Protein AF-A0A4Q4MT97-F1 (afdb_monomer_lite)

Secondary structure (DSSP, 8-state):
---SS---SS-B-SSTT-EEE-SS-EEEEEEEEEES-TT--STTS---EEEEEEEEEEEEEEEEE---EEEEE-SSEEEEEETTT--EEEEES--SSEEEEEE----S---BTTBTTEEEEEEEE---SPPPTT----TTS-EEEEEEEEE---TTS-HHHHHHHHHGGG-SS---TTHHHHS-TT-EEEEEETTSGGG---TT-HHHHHHHHHHHHHHHHHHHHHHSPPP----PPP--S-----S-HHHHHHHHHHHHHHHHHHHHHHHHHHTT----THHHHHHHHHHHHH-PPP---

Organism: NCBI:txid119927

Structure (mmCIF, N/CA/C/O backbone):
data_AF-A0A4Q4MT97-F1
#
_entry.id   AF-A0A4Q4MT97-F1
#
loop_
_atom_site.group_PDB
_atom_site.id
_atom_site.type_symbol
_atom_site.label_atom_id
_atom_site.label_alt_id
_atom_site.label_comp_id
_atom_site.label_asym_id
_atom_site.label_entity_id
_atom_site.label_seq_id
_atom_site.pdbx_PDB_ins_code
_atom_site.Cartn_x
_atom_site.Cartn_y
_atom_site.Cartn_z
_atom_site.occupancy
_atom_site.B_iso_or_equiv
_atom_site.auth_seq_id
_atom_site.auth_comp_id
_atom_site.auth_asym_id
_atom_site.auth_atom_id
_atom_site.pdbx_PDB_model_num
ATOM 1 N N . MET A 1 1 ? 5.183 -11.066 25.555 1.00 27.22 1 MET A N 1
ATOM 2 C CA . MET A 1 1 ? 5.215 -12.538 25.403 1.00 27.22 1 MET A CA 1
ATOM 3 C C . MET A 1 1 ? 3.927 -12.950 24.710 1.00 27.22 1 MET A C 1
ATOM 5 O O . MET A 1 1 ? 2.886 -12.426 25.078 1.00 27.22 1 MET A O 1
ATOM 9 N N . LEU A 1 2 ? 4.015 -13.747 23.644 1.00 29.03 2 LEU A N 1
ATOM 10 C CA . LEU A 1 2 ? 2.876 -14.129 22.796 1.00 29.03 2 LEU A CA 1
ATOM 11 C C . LEU A 1 2 ? 2.098 -15.298 23.436 1.00 29.03 2 LEU A C 1
ATOM 13 O O . LEU A 1 2 ? 2.744 -16.159 24.034 1.00 29.03 2 LEU A O 1
ATOM 17 N N . PRO A 1 3 ? 0.760 -15.357 23.317 1.00 30.25 3 PRO A N 1
ATOM 18 C CA . PRO A 1 3 ? -0.010 -16.524 23.727 1.00 30.25 3 PRO A CA 1
ATOM 19 C C . PRO A 1 3 ? 0.186 -17.678 22.735 1.00 30.25 3 PRO A C 1
ATOM 21 O O . PRO A 1 3 ? 0.309 -17.471 21.530 1.00 30.25 3 PRO A O 1
ATOM 24 N N . GLN A 1 4 ? 0.247 -18.890 23.281 1.00 29.81 4 GLN A N 1
ATOM 25 C CA . GLN A 1 4 ? 0.658 -20.119 22.596 1.00 29.81 4 GLN A CA 1
ATOM 26 C C . GLN A 1 4 ? -0.520 -20.885 21.959 1.00 29.81 4 GLN A C 1
ATOM 28 O O . GLN A 1 4 ? -0.309 -21.935 21.360 1.00 29.81 4 GLN A O 1
ATOM 33 N N . GLU A 1 5 ? -1.744 -20.354 22.050 1.00 32.44 5 GLU A N 1
ATOM 34 C CA . GLU A 1 5 ? -2.963 -20.946 21.485 1.00 32.44 5 GLU A CA 1
ATOM 35 C C . GLU A 1 5 ? -3.818 -19.894 20.765 1.00 32.44 5 GLU A C 1
ATOM 37 O O . GLU A 1 5 ? -3.869 -18.725 21.160 1.00 32.44 5 GLU A O 1
ATOM 42 N N . ALA A 1 6 ? -4.495 -20.323 19.696 1.00 32.12 6 ALA A N 1
ATOM 43 C CA . ALA A 1 6 ? -5.420 -19.498 18.930 1.00 32.12 6 ALA A CA 1
ATOM 44 C C . ALA A 1 6 ? -6.697 -19.227 19.744 1.00 32.12 6 ALA A C 1
ATOM 46 O O . ALA A 1 6 ? -7.425 -20.150 20.106 1.00 32.12 6 ALA A O 1
ATOM 47 N N . LEU A 1 7 ? -6.977 -17.954 20.027 1.00 40.94 7 LEU A N 1
ATOM 48 C CA . LEU A 1 7 ? -8.189 -17.536 20.731 1.00 40.94 7 LEU A CA 1
ATOM 49 C C . LEU A 1 7 ? -9.387 -17.584 19.767 1.00 40.94 7 LEU A C 1
ATOM 51 O O . LEU A 1 7 ? -9.440 -16.816 18.809 1.00 40.94 7 LEU A O 1
ATOM 55 N N . SER A 1 8 ? -10.348 -18.482 20.016 1.00 35.69 8 SER A N 1
ATOM 56 C CA . SER A 1 8 ? -11.650 -18.469 19.334 1.00 35.69 8 SER A CA 1
ATOM 57 C C . SER A 1 8 ? -12.578 -17.442 19.989 1.00 35.69 8 SER A C 1
ATOM 59 O O . SER A 1 8 ? -12.772 -17.487 21.205 1.00 35.69 8 SER A O 1
ATOM 61 N N . GLY A 1 9 ? -13.194 -16.573 19.186 1.00 47.44 9 GLY A N 1
ATOM 62 C CA . GLY A 1 9 ? -13.991 -15.438 19.661 1.00 47.44 9 GLY A CA 1
ATOM 63 C C . GLY A 1 9 ? -13.145 -14.166 19.712 1.00 47.44 9 GLY A C 1
ATOM 64 O O . GLY A 1 9 ? -12.024 -14.187 20.212 1.00 47.44 9 GLY A O 1
ATOM 65 N N . THR A 1 10 ? -13.669 -13.084 19.129 1.00 47.28 10 THR A N 1
ATOM 66 C CA . THR A 1 10 ? -13.004 -11.781 18.916 1.00 47.28 10 THR A CA 1
ATOM 67 C C . THR A 1 10 ? -12.032 -11.407 20.050 1.00 47.28 10 THR A C 1
ATOM 69 O O . THR A 1 10 ? -12.466 -11.325 21.204 1.00 47.28 10 THR A O 1
ATOM 72 N N . PRO A 1 11 ? -10.736 -11.197 19.751 1.00 44.97 11 PRO A N 1
ATOM 73 C CA . PRO A 1 11 ? -9.688 -11.148 20.765 1.00 44.97 11 PRO A CA 1
ATOM 74 C C . PRO A 1 11 ? -9.786 -9.911 21.668 1.00 44.97 11 PRO A C 1
ATOM 76 O O . PRO A 1 11 ? -10.226 -8.842 21.260 1.00 44.97 11 PRO A O 1
ATOM 79 N N . TRP A 1 12 ? -9.298 -10.016 22.904 1.00 42.78 12 TRP A N 1
ATOM 80 C CA . TRP A 1 12 ? -8.890 -8.826 23.650 1.00 42.78 12 TRP A CA 1
ATOM 81 C C . TRP A 1 12 ? -7.657 -8.223 22.973 1.00 42.78 12 TRP A C 1
ATOM 83 O O . TRP A 1 12 ? -6.701 -8.942 22.669 1.00 42.78 12 TRP A O 1
ATOM 93 N N . ALA A 1 13 ? -7.663 -6.910 22.742 1.00 47.75 13 ALA A N 1
ATOM 94 C CA . ALA A 1 13 ? -6.575 -6.207 22.073 1.00 47.75 13 ALA A CA 1
ATOM 95 C C . ALA A 1 13 ? -5.319 -6.135 22.957 1.00 47.75 13 ALA A C 1
ATOM 97 O O . ALA A 1 13 ? -5.061 -5.137 23.625 1.00 47.75 13 ALA A O 1
ATOM 98 N N . GLN A 1 14 ? -4.524 -7.207 22.975 1.00 46.00 14 GLN A N 1
ATOM 99 C CA . GLN A 1 14 ? -3.246 -7.249 23.695 1.00 46.00 14 GLN A CA 1
ATOM 100 C C . GLN A 1 14 ? -2.130 -6.478 22.972 1.00 46.00 14 GLN A C 1
ATOM 102 O O . GLN A 1 14 ? -1.103 -6.196 23.582 1.00 46.00 14 GLN A O 1
ATOM 107 N N . ASN A 1 15 ? -2.310 -6.133 21.690 1.00 48.69 15 ASN A N 1
ATOM 108 C CA . ASN A 1 15 ? -1.365 -5.323 20.921 1.00 48.69 15 ASN A CA 1
ATOM 109 C C . ASN A 1 15 ? -2.106 -4.258 20.089 1.00 48.69 15 ASN A C 1
ATOM 111 O O . ASN A 1 15 ? -2.859 -4.633 19.191 1.00 48.69 15 ASN A O 1
ATOM 115 N N . PRO A 1 16 ? -1.876 -2.957 20.351 1.00 46.28 16 PRO A N 1
ATOM 116 C CA . PRO A 1 16 ? -2.586 -1.848 19.713 1.00 46.28 16 PRO A CA 1
ATOM 117 C C . PRO A 1 16 ? -2.568 -1.816 18.175 1.00 46.28 16 PRO A C 1
ATOM 119 O O . PRO A 1 16 ? -3.574 -1.466 17.573 1.00 46.28 16 PRO A O 1
ATOM 122 N N . ALA A 1 17 ? -1.481 -2.245 17.533 1.00 51.66 17 ALA A N 1
ATOM 123 C CA . ALA A 1 17 ? -1.179 -1.855 16.154 1.00 51.66 17 ALA A CA 1
ATOM 124 C C . ALA A 1 17 ? -0.856 -3.042 15.229 1.00 51.66 17 ALA A C 1
ATOM 126 O O . ALA A 1 17 ? 0.189 -3.064 14.580 1.00 51.66 17 ALA A O 1
ATOM 127 N N . ARG A 1 18 ? -1.699 -4.079 15.202 1.00 62.91 18 ARG A N 1
ATOM 128 C CA . ARG A 1 18 ? -1.492 -5.214 14.288 1.00 62.91 18 ARG A CA 1
ATOM 129 C C . ARG A 1 18 ? -2.529 -5.179 13.175 1.00 62.91 18 ARG A C 1
ATOM 131 O O . ARG A 1 18 ? -3.710 -5.369 13.431 1.00 62.91 18 ARG A O 1
ATOM 138 N N . PHE A 1 19 ? -2.063 -4.901 11.962 1.00 70.62 19 PHE A N 1
ATOM 139 C CA . PHE A 1 19 ? -2.755 -5.296 10.743 1.00 70.62 19 PHE A CA 1
ATOM 140 C C . PHE A 1 19 ? -2.388 -6.751 10.426 1.00 70.62 19 PHE A C 1
ATOM 142 O O . PHE A 1 19 ? -1.317 -7.235 10.812 1.00 70.62 19 PHE A O 1
ATOM 149 N N . TRP A 1 20 ? -3.291 -7.460 9.769 1.00 75.81 20 TRP A N 1
ATOM 150 C CA . TRP A 1 20 ? -3.247 -8.911 9.606 1.00 75.81 20 TRP A CA 1
ATOM 151 C C . TRP A 1 20 ? -3.241 -9.249 8.121 1.00 75.81 20 TRP A C 1
ATOM 153 O O . TRP A 1 20 ? -3.822 -8.524 7.314 1.00 75.81 20 TRP A O 1
ATOM 163 N N . ASN A 1 21 ? -2.568 -10.344 7.777 1.00 77.94 21 ASN A N 1
ATOM 164 C CA . ASN A 1 21 ? -2.619 -10.904 6.436 1.00 77.94 21 ASN A CA 1
ATOM 165 C C . ASN A 1 21 ? -3.790 -11.889 6.369 1.00 77.94 21 ASN A C 1
ATOM 167 O O . ASN A 1 21 ? -3.750 -12.922 7.043 1.00 77.94 21 ASN A O 1
ATOM 171 N N . ALA A 1 22 ? -4.812 -11.566 5.587 1.00 74.31 22 ALA A N 1
ATOM 172 C CA . ALA A 1 22 ? -5.836 -12.515 5.180 1.00 74.31 22 ALA A CA 1
ATOM 173 C C . ALA A 1 22 ? -5.380 -13.249 3.904 1.00 74.31 22 ALA A C 1
ATOM 175 O O . ALA A 1 22 ? -4.262 -13.075 3.427 1.00 74.31 22 ALA A O 1
ATOM 176 N N . THR A 1 23 ? -6.208 -14.138 3.356 1.00 73.00 23 THR A N 1
ATOM 177 C CA . THR A 1 23 ? -5.803 -14.967 2.205 1.00 73.00 23 THR A CA 1
ATOM 178 C C . THR A 1 23 ? -5.580 -14.152 0.926 1.00 73.00 23 THR A C 1
ATOM 180 O O . THR A 1 23 ? -4.710 -14.491 0.130 1.00 73.00 23 THR A O 1
ATOM 183 N N . ASP A 1 24 ? -6.350 -13.085 0.731 1.00 76.31 24 ASP A N 1
ATOM 184 C CA . ASP A 1 24 ? -6.390 -12.269 -0.487 1.00 76.31 24 ASP A CA 1
ATOM 185 C C . ASP A 1 24 ? -6.266 -10.757 -0.221 1.00 76.31 24 ASP A C 1
ATOM 187 O O . ASP A 1 24 ? -6.258 -9.957 -1.157 1.00 76.31 24 ASP A O 1
ATOM 191 N N . HIS A 1 25 ? -6.160 -10.349 1.043 1.00 82.94 25 HIS A N 1
ATOM 192 C CA . HIS A 1 25 ? -6.103 -8.947 1.439 1.00 82.94 25 HIS A CA 1
ATOM 193 C C . HIS A 1 25 ? -5.359 -8.760 2.762 1.00 82.94 25 HIS A C 1
ATOM 195 O O . HIS A 1 25 ? -5.084 -9.709 3.492 1.00 82.94 25 HIS A O 1
ATOM 201 N N . TRP A 1 26 ? -5.064 -7.508 3.090 1.00 85.62 26 TRP A N 1
ATOM 202 C CA . TRP A 1 26 ? -4.602 -7.114 4.411 1.00 85.62 26 TRP A CA 1
ATOM 203 C C . TRP A 1 26 ? -5.692 -6.335 5.129 1.00 85.62 26 TRP A C 1
ATOM 205 O O . TRP A 1 26 ? -6.367 -5.521 4.509 1.00 85.62 26 TRP A O 1
ATOM 215 N N . GLU A 1 27 ? -5.859 -6.536 6.430 1.00 88.00 27 GLU A N 1
ATOM 216 C CA . GLU A 1 27 ? -6.905 -5.847 7.189 1.00 88.00 27 GLU A CA 1
ATOM 217 C C . GLU A 1 27 ? -6.356 -5.176 8.454 1.00 88.00 27 GLU A C 1
ATOM 219 O O . GLU A 1 27 ? -5.341 -5.591 9.016 1.00 88.00 27 GLU A O 1
ATOM 224 N N . TYR A 1 28 ? -7.013 -4.112 8.904 1.00 85.69 28 TYR A N 1
ATOM 225 C CA . TYR A 1 28 ? -6.758 -3.428 10.168 1.00 85.69 28 TYR A CA 1
ATOM 226 C C . TYR A 1 28 ? -8.081 -3.234 10.896 1.00 85.69 28 TYR A C 1
ATOM 228 O O . TYR A 1 28 ? -9.035 -2.694 10.335 1.00 85.69 28 TYR A O 1
ATOM 236 N N . VAL A 1 29 ? -8.122 -3.660 12.155 1.00 82.94 29 VAL A N 1
ATOM 237 C CA . VAL A 1 29 ? -9.326 -3.604 12.985 1.00 82.94 29 VAL A CA 1
ATOM 238 C C . VAL A 1 29 ? -9.172 -2.463 13.979 1.00 82.94 29 VAL A C 1
ATOM 240 O O . VAL A 1 29 ? -8.207 -2.429 14.751 1.00 82.94 29 VAL A O 1
ATOM 243 N N . PHE A 1 30 ? -10.120 -1.528 13.959 1.00 80.38 30 PHE A N 1
ATOM 244 C CA . PHE A 1 30 ? -10.102 -0.374 14.851 1.00 80.38 30 PHE A CA 1
ATOM 245 C C . PHE A 1 30 ? -10.391 -0.796 16.295 1.00 80.38 30 PHE A C 1
ATOM 247 O O . PHE A 1 30 ? -10.898 -1.886 16.572 1.00 80.38 30 PHE A O 1
ATOM 254 N N . ARG A 1 31 ? -10.030 0.071 17.248 1.00 78.12 31 ARG A N 1
ATOM 255 C CA . ARG A 1 31 ? -10.283 -0.164 18.672 1.00 78.12 31 ARG A CA 1
ATOM 256 C C . ARG A 1 31 ? -11.100 0.962 19.271 1.00 78.12 31 ARG A C 1
ATOM 258 O O . ARG A 1 31 ? -10.701 2.121 19.185 1.00 78.12 31 ARG A O 1
ATOM 265 N N . ASP A 1 32 ? -12.132 0.582 20.006 1.00 76.00 32 ASP A N 1
ATOM 266 C CA . ASP A 1 32 ? -12.842 1.485 20.895 1.00 76.00 32 ASP A CA 1
ATOM 267 C C . ASP A 1 32 ? -12.259 1.360 22.293 1.00 76.00 32 ASP A C 1
ATOM 269 O O . ASP A 1 32 ? -12.034 0.256 22.796 1.00 76.00 32 ASP A O 1
ATOM 273 N N . SER A 1 33 ? -12.008 2.502 22.932 1.00 74.06 33 SER A N 1
ATOM 274 C CA . SER A 1 33 ? -11.511 2.548 24.303 1.00 74.06 33 SER A CA 1
ATOM 275 C C . SER A 1 33 ? -12.405 3.404 25.185 1.00 74.06 33 SER A C 1
ATOM 277 O O . SER A 1 33 ? -12.647 4.564 24.862 1.00 74.06 33 SER A O 1
ATOM 279 N N . ALA A 1 34 ? -12.832 2.862 26.325 1.00 70.75 34 ALA A N 1
ATOM 280 C CA . ALA A 1 34 ? -13.570 3.597 27.346 1.00 70.75 34 ALA A CA 1
ATOM 281 C C . ALA A 1 34 ? -12.717 3.778 28.603 1.00 70.75 34 ALA A C 1
ATOM 283 O O . ALA A 1 34 ? -12.131 2.819 29.113 1.00 70.75 34 ALA A O 1
ATOM 284 N N . VAL A 1 35 ? -12.664 5.012 29.107 1.00 68.88 35 VAL A N 1
ATOM 285 C CA . VAL A 1 35 ? -12.013 5.350 30.378 1.00 68.88 35 VAL A CA 1
ATOM 286 C C . VAL A 1 35 ? -12.917 4.890 31.524 1.00 68.88 35 VAL A C 1
ATOM 288 O O . VAL A 1 35 ? -14.077 5.287 31.592 1.00 68.88 35 VAL A O 1
ATOM 291 N N . LEU A 1 36 ? -12.400 4.039 32.413 1.00 63.41 36 LEU A N 1
ATOM 292 C CA . LEU A 1 36 ? -13.160 3.478 33.537 1.00 63.41 36 LEU A CA 1
ATOM 293 C C . LEU A 1 36 ? -13.261 4.423 34.740 1.00 63.41 36 LEU A C 1
ATOM 295 O O . LEU A 1 36 ? -14.167 4.260 35.553 1.00 63.41 36 LEU A O 1
ATOM 299 N N . ASP A 1 37 ? -12.341 5.378 34.871 1.00 58.84 37 ASP A N 1
ATOM 300 C CA . ASP A 1 37 ? -12.335 6.345 35.968 1.00 58.84 37 ASP A CA 1
ATOM 301 C C . ASP A 1 37 ? -12.005 7.751 35.438 1.00 58.84 37 ASP A C 1
ATOM 303 O O . ASP A 1 37 ? -10.844 8.046 35.151 1.00 58.84 37 ASP A O 1
ATOM 307 N N . PRO A 1 38 ? -13.009 8.625 35.257 1.00 54.97 38 PRO A N 1
ATOM 308 C CA . PRO A 1 38 ? -12.787 9.993 34.804 1.00 54.97 38 PRO A CA 1
ATOM 309 C C . PRO A 1 38 ? -12.206 10.898 35.904 1.00 54.97 38 PRO A C 1
ATOM 311 O O . PRO A 1 38 ? -11.807 12.020 35.605 1.00 54.97 38 PRO A O 1
ATOM 314 N N . THR A 1 39 ? -12.165 10.446 37.166 1.00 53.59 39 THR A N 1
ATOM 315 C CA . THR A 1 39 ? -11.700 11.252 38.309 1.00 53.59 39 THR A CA 1
ATOM 316 C C . THR A 1 39 ? -10.209 11.105 38.595 1.00 53.59 39 THR A C 1
ATOM 318 O O . THR A 1 39 ? -9.646 11.936 39.301 1.00 53.59 39 THR A O 1
ATOM 321 N N . SER A 1 40 ? -9.531 10.127 37.985 1.00 48.38 40 SER A N 1
ATOM 322 C CA . SER A 1 40 ? -8.086 9.921 38.134 1.00 48.38 40 SER A CA 1
ATOM 323 C C . SER A 1 40 ? -7.239 10.804 37.209 1.00 48.38 40 SER A C 1
ATOM 325 O O . SER A 1 40 ? -6.115 10.435 36.879 1.00 48.38 40 SER A O 1
ATOM 327 N N . ALA A 1 41 ? -7.758 11.957 36.776 1.00 45.97 41 ALA A N 1
ATOM 328 C CA . ALA A 1 41 ? -7.021 12.967 36.013 1.00 45.97 41 ALA A CA 1
ATOM 329 C C . ALA A 1 41 ? -5.978 13.714 36.876 1.00 45.97 41 ALA A C 1
ATOM 331 O O . ALA A 1 41 ? -5.732 14.901 36.679 1.00 45.97 41 ALA A O 1
ATOM 332 N N . GLU A 1 42 ? -5.366 13.029 37.845 1.00 49.88 42 GLU A N 1
ATOM 333 C CA . GLU A 1 42 ? -4.066 13.430 38.365 1.00 49.88 42 GLU A CA 1
ATOM 334 C C . GLU A 1 42 ? -3.021 13.087 37.303 1.00 49.88 42 GLU A C 1
ATOM 336 O O . GLU A 1 42 ? -3.000 11.981 36.762 1.00 49.88 42 GLU A O 1
ATOM 341 N N . GLU A 1 43 ? -2.148 14.051 37.027 1.00 48.84 43 GLU A N 1
ATOM 342 C CA . GLU A 1 43 ? -1.193 14.135 35.911 1.00 48.84 43 GLU A CA 1
ATOM 343 C C . GLU A 1 43 ? -0.236 12.927 35.755 1.00 48.84 43 GLU A C 1
ATOM 345 O O . GLU A 1 43 ? 0.520 12.860 34.794 1.00 48.84 43 GLU A O 1
ATOM 350 N N . ASN A 1 44 ? -0.281 11.940 36.661 1.00 48.03 44 ASN A N 1
ATOM 351 C CA . ASN A 1 44 ? 0.653 10.815 36.732 1.00 48.03 44 ASN A CA 1
ATOM 352 C C . ASN A 1 44 ? 0.015 9.426 36.972 1.00 48.03 44 ASN A C 1
ATOM 354 O O . ASN A 1 44 ? 0.750 8.465 37.213 1.00 48.03 44 ASN A O 1
ATOM 358 N N . VAL A 1 45 ? -1.316 9.267 36.907 1.00 46.50 45 VAL A N 1
ATOM 359 C CA . VAL A 1 45 ? -1.961 7.943 37.048 1.00 46.50 45 VAL A CA 1
ATOM 360 C C . VAL A 1 45 ? -2.372 7.408 35.670 1.00 46.50 45 VAL A C 1
ATOM 362 O O . VAL A 1 45 ? -3.149 8.064 34.975 1.00 46.50 45 VAL A O 1
ATOM 365 N N . PRO A 1 46 ? -1.899 6.219 35.238 1.00 49.69 46 PRO A N 1
ATOM 366 C CA . PRO A 1 46 ? -2.311 5.653 33.959 1.00 49.69 46 PRO A CA 1
ATOM 367 C C . PRO A 1 46 ? -3.823 5.418 33.966 1.00 49.69 46 PRO A C 1
ATOM 369 O O . PRO A 1 46 ? -4.333 4.605 34.742 1.00 49.69 46 PRO A O 1
ATOM 372 N N . LEU A 1 47 ? -4.531 6.141 33.092 1.00 54.53 47 LEU A N 1
ATOM 373 C CA . LEU A 1 47 ? -5.966 5.992 32.870 1.00 54.53 47 LEU A CA 1
ATOM 374 C C . LEU A 1 47 ? -6.277 4.513 32.635 1.00 54.53 47 LEU A C 1
ATOM 376 O O . LEU A 1 47 ? -5.830 3.914 31.653 1.00 54.53 47 LEU A O 1
ATOM 380 N N . LYS A 1 48 ? -7.053 3.908 33.539 1.00 56.75 48 LYS A N 1
ATOM 381 C CA . LYS A 1 48 ? -7.566 2.555 33.329 1.00 56.75 48 LYS A CA 1
ATOM 382 C C . LYS A 1 48 ? -8.582 2.618 32.197 1.00 56.75 48 LYS A C 1
ATOM 384 O O . LYS A 1 48 ? -9.713 3.049 32.401 1.00 56.75 48 LYS A O 1
ATOM 389 N N . ALA A 1 49 ? -8.169 2.204 31.007 1.00 64.44 49 ALA A N 1
ATOM 390 C CA . ALA A 1 49 ? -9.035 2.115 29.844 1.00 64.44 49 ALA A CA 1
ATOM 391 C C . ALA A 1 49 ? -9.270 0.650 29.470 1.00 64.44 49 ALA A C 1
ATOM 393 O O . ALA A 1 49 ? -8.332 -0.147 29.419 1.00 64.44 49 ALA A O 1
ATOM 394 N N . VAL A 1 50 ? -10.521 0.300 29.179 1.00 67.06 50 VAL A N 1
ATOM 395 C CA . VAL A 1 50 ? -10.852 -0.965 28.511 1.00 67.06 50 VAL A CA 1
ATOM 396 C C . VAL A 1 50 ? -10.859 -0.686 27.022 1.00 67.06 50 VAL A C 1
ATOM 398 O O . VAL A 1 50 ? -11.532 0.245 26.593 1.00 67.06 50 VAL A O 1
ATOM 401 N N . SER A 1 51 ? -10.096 -1.464 26.255 1.00 70.38 51 SER A N 1
ATOM 402 C CA . SER A 1 51 ? -10.091 -1.396 24.792 1.00 70.38 51 SER A CA 1
ATOM 403 C C . SER A 1 51 ? -10.629 -2.693 24.204 1.00 70.38 51 SER A C 1
ATOM 405 O O . SER A 1 51 ? -10.216 -3.774 24.627 1.00 70.38 51 SER A O 1
ATOM 407 N N . ILE A 1 52 ? -11.528 -2.586 23.231 1.00 69.94 52 ILE A N 1
ATOM 408 C CA . ILE A 1 52 ? -12.141 -3.715 22.524 1.00 69.94 52 ILE A CA 1
ATOM 409 C C . ILE A 1 52 ? -12.016 -3.451 21.019 1.00 69.94 52 ILE A C 1
ATOM 411 O O . ILE A 1 52 ? -12.071 -2.298 20.588 1.00 69.94 52 ILE A O 1
ATOM 415 N N . TYR A 1 53 ? -11.786 -4.502 20.230 1.00 74.00 53 TYR A N 1
ATOM 416 C CA . TYR A 1 53 ? -11.827 -4.392 18.772 1.00 74.00 53 TYR A CA 1
ATOM 417 C C . TYR A 1 53 ? -13.252 -4.108 18.307 1.00 74.00 53 TYR A C 1
ATOM 419 O O . TYR A 1 53 ? -14.202 -4.694 18.822 1.00 74.00 53 TYR A O 1
ATOM 427 N N . THR A 1 54 ? -13.387 -3.205 17.349 1.00 74.50 54 THR A N 1
ATOM 428 C CA . THR A 1 54 ? -14.684 -2.804 16.811 1.00 74.50 54 THR A CA 1
ATOM 429 C C . THR A 1 54 ? -15.055 -3.645 15.596 1.00 74.50 54 THR A C 1
ATOM 431 O O . THR A 1 54 ? -14.231 -4.377 15.048 1.00 74.50 54 THR A O 1
ATOM 434 N N . ASP A 1 55 ? -16.297 -3.488 15.142 1.00 76.50 55 ASP A N 1
ATOM 435 C CA . ASP A 1 55 ? -16.737 -3.999 13.840 1.00 76.50 55 ASP A CA 1
ATOM 436 C C . ASP A 1 55 ? -16.244 -3.119 12.672 1.00 76.50 55 ASP A C 1
ATOM 438 O O . ASP A 1 55 ? -16.527 -3.407 11.509 1.00 76.50 55 ASP A O 1
ATOM 442 N N . ASP A 1 56 ? -15.534 -2.020 12.958 1.00 80.44 56 ASP A N 1
ATOM 443 C CA . ASP A 1 56 ? -14.954 -1.172 11.925 1.00 80.44 56 ASP A CA 1
ATOM 444 C C . ASP A 1 56 ? -13.598 -1.754 11.509 1.00 80.44 56 ASP A C 1
ATOM 446 O O . ASP A 1 56 ? -12.640 -1.805 12.285 1.00 80.44 56 ASP A O 1
ATOM 450 N N . ILE A 1 57 ? -13.532 -2.196 10.253 1.00 84.38 57 ILE A N 1
ATOM 451 C CA . ILE A 1 57 ? -12.367 -2.851 9.657 1.00 84.38 57 ILE A CA 1
ATOM 452 C C . ILE A 1 57 ? -11.996 -2.106 8.373 1.00 84.38 57 ILE A C 1
ATOM 454 O O . ILE A 1 57 ? -12.839 -1.882 7.501 1.00 84.38 57 ILE A O 1
ATOM 458 N N . ALA A 1 58 ? -10.729 -1.716 8.253 1.00 88.88 58 ALA A N 1
ATOM 459 C CA . ALA A 1 58 ? -10.144 -1.285 6.988 1.00 88.88 58 ALA A CA 1
ATOM 460 C C . ALA A 1 58 ? -9.509 -2.489 6.292 1.00 88.88 58 ALA A C 1
ATOM 462 O O . ALA A 1 58 ? -8.820 -3.278 6.930 1.00 88.88 58 ALA A O 1
ATOM 463 N N . ILE A 1 59 ? -9.712 -2.608 4.986 1.00 90.94 59 ILE A N 1
ATOM 464 C CA . ILE A 1 59 ? -9.198 -3.691 4.149 1.00 90.94 59 ILE A CA 1
ATOM 465 C C . ILE A 1 59 ? -8.399 -3.064 3.015 1.00 90.94 59 ILE A C 1
ATOM 467 O O . ILE A 1 59 ? -8.907 -2.178 2.336 1.00 90.94 59 ILE A O 1
ATOM 471 N N . ALA A 1 60 ? -7.177 -3.531 2.791 1.00 92.50 60 ALA A N 1
ATOM 472 C CA . ALA A 1 60 ? -6.347 -3.180 1.652 1.00 92.50 60 ALA A CA 1
ATOM 473 C C . ALA A 1 60 ? -6.153 -4.403 0.753 1.00 92.50 60 ALA A C 1
ATOM 475 O O . ALA A 1 60 ? -5.720 -5.464 1.203 1.00 92.50 60 ALA A O 1
ATOM 476 N N . SER A 1 61 ? -6.444 -4.238 -0.529 1.00 93.44 61 SER A N 1
ATOM 477 C CA . SER A 1 61 ? -6.227 -5.254 -1.558 1.00 93.44 61 SER A CA 1
ATOM 478 C C . SER A 1 61 ? -5.634 -4.609 -2.801 1.00 93.44 61 SER A C 1
ATOM 480 O O . SER A 1 61 ? -5.750 -3.398 -3.004 1.00 93.44 61 SER A O 1
ATOM 482 N N . GLY A 1 62 ? -4.987 -5.410 -3.637 1.00 93.31 62 GLY A N 1
ATOM 483 C CA . GLY A 1 62 ? -4.267 -4.911 -4.793 1.00 93.31 62 GLY A CA 1
ATOM 484 C C . GLY A 1 62 ? -4.366 -5.861 -5.968 1.00 93.31 62 GLY A C 1
ATOM 485 O O . GLY A 1 62 ? -4.476 -7.072 -5.805 1.00 93.31 62 GLY A O 1
ATOM 486 N N . SER A 1 63 ? -4.288 -5.300 -7.167 1.00 94.12 63 SER A N 1
ATOM 487 C CA . SER A 1 63 ? -4.155 -6.052 -8.406 1.00 94.12 63 SER A CA 1
ATOM 488 C C . SER A 1 63 ? -3.077 -5.405 -9.258 1.00 94.12 63 SER A C 1
ATOM 490 O O . SER A 1 63 ? -3.220 -4.253 -9.670 1.00 94.12 63 SER A O 1
ATOM 492 N N . CYS A 1 64 ? -2.023 -6.158 -9.555 1.00 95.31 64 CYS A N 1
ATOM 493 C CA . CYS A 1 64 ? -0.944 -5.729 -10.436 1.00 95.31 64 CYS A CA 1
ATOM 494 C C . CYS A 1 64 ? -1.006 -6.450 -11.780 1.00 95.31 64 CYS A C 1
ATOM 496 O O . CYS A 1 64 ? -1.472 -7.585 -11.889 1.00 95.31 64 CYS A O 1
ATOM 498 N N . ARG A 1 65 ? -0.490 -5.788 -12.811 1.00 94.25 65 ARG A N 1
ATOM 499 C CA . ARG A 1 65 ? -0.263 -6.360 -14.138 1.00 94.25 65 ARG A CA 1
ATOM 500 C C . ARG A 1 65 ? 1.094 -5.922 -14.671 1.00 94.25 65 ARG A C 1
ATOM 502 O O . ARG A 1 65 ? 1.571 -4.840 -14.346 1.00 94.25 65 ARG A O 1
ATOM 509 N N . THR A 1 66 ? 1.668 -6.741 -15.541 1.00 93.75 66 THR A N 1
ATOM 510 C CA . THR A 1 66 ? 2.914 -6.457 -16.264 1.00 93.75 66 THR A CA 1
ATOM 511 C C . THR A 1 66 ? 2.565 -6.288 -17.746 1.00 93.75 66 THR A C 1
ATOM 513 O O . THR A 1 66 ? 2.543 -7.276 -18.488 1.00 93.75 66 THR A O 1
ATOM 516 N N . PRO A 1 67 ? 2.159 -5.083 -18.191 1.00 92.50 67 PRO A N 1
ATOM 517 C CA . PRO A 1 67 ? 1.794 -4.873 -19.587 1.00 92.50 67 PRO A CA 1
ATOM 518 C C . PRO A 1 67 ? 3.022 -5.017 -20.490 1.00 92.50 67 PRO A C 1
ATOM 520 O O . PRO A 1 67 ? 4.156 -4.908 -20.039 1.00 92.50 67 PRO A O 1
ATOM 523 N N . THR A 1 68 ? 2.812 -5.222 -21.788 1.00 92.00 68 THR A N 1
ATOM 524 C CA . THR A 1 68 ? 3.909 -5.121 -22.758 1.00 92.00 68 THR A CA 1
ATOM 525 C C . THR A 1 68 ? 4.265 -3.654 -22.981 1.00 92.00 68 THR A C 1
ATOM 527 O O . THR A 1 68 ? 3.371 -2.841 -23.236 1.00 92.00 68 THR A O 1
ATOM 530 N N . PHE A 1 69 ? 5.551 -3.333 -22.945 1.00 92.44 69 PHE A N 1
ATOM 531 C CA . PHE A 1 69 ? 6.066 -1.981 -23.130 1.00 92.44 69 PHE A CA 1
ATOM 532 C C . PHE A 1 69 ? 7.351 -2.003 -23.956 1.00 92.44 69 PHE A C 1
ATOM 534 O O . PHE A 1 69 ? 7.989 -3.046 -24.118 1.00 92.44 69 PHE A O 1
ATOM 541 N N . TRP A 1 70 ? 7.745 -0.838 -24.450 1.00 92.12 70 TRP A N 1
ATOM 542 C CA . TRP A 1 70 ? 9.105 -0.579 -24.908 1.00 92.12 70 TRP A CA 1
ATOM 543 C C . TRP A 1 70 ? 9.672 0.612 -24.143 1.00 92.12 70 TRP A C 1
ATOM 545 O O . TRP A 1 70 ? 8.934 1.429 -23.589 1.00 92.12 70 TRP A O 1
ATOM 555 N N . VAL A 1 71 ? 10.995 0.679 -24.072 1.00 90.38 71 VAL A N 1
ATOM 556 C CA . VAL A 1 71 ? 11.697 1.664 -23.253 1.00 90.38 71 VAL A CA 1
ATOM 557 C C . VAL A 1 71 ? 12.553 2.532 -24.159 1.00 90.38 71 VAL A C 1
ATOM 559 O O . VAL A 1 71 ? 13.275 2.019 -25.013 1.00 90.38 71 VAL A O 1
ATOM 562 N N . SER A 1 72 ? 12.473 3.840 -23.953 1.00 89.06 72 SER A N 1
ATOM 563 C CA . SER A 1 72 ? 13.468 4.805 -24.417 1.00 89.06 72 SER A CA 1
ATOM 564 C C . SER A 1 72 ? 14.131 5.451 -23.214 1.00 89.06 72 SER A C 1
ATOM 566 O O . SER A 1 72 ? 13.488 5.660 -22.190 1.00 89.06 72 SER A O 1
ATOM 568 N N . GLU A 1 73 ? 15.401 5.797 -23.349 1.00 84.81 73 GLU A N 1
ATOM 569 C CA . GLU A 1 73 ? 16.166 6.473 -22.309 1.00 84.81 73 GLU A CA 1
ATOM 570 C C . GLU A 1 73 ? 16.549 7.878 -22.786 1.00 84.81 73 GLU A C 1
ATOM 572 O O . GLU A 1 73 ? 16.881 8.086 -23.956 1.00 84.81 73 GLU A O 1
ATOM 577 N N . THR A 1 74 ? 16.473 8.843 -21.877 1.00 79.94 74 THR A N 1
ATOM 578 C CA . THR A 1 74 ? 17.139 10.144 -21.986 1.00 79.94 74 THR A CA 1
ATOM 579 C C . THR A 1 74 ? 18.278 10.199 -20.968 1.00 79.94 74 THR A C 1
ATOM 581 O O . THR A 1 74 ? 18.358 9.344 -20.092 1.00 79.94 74 THR A O 1
ATOM 584 N N . ASP A 1 75 ? 19.126 11.231 -21.013 1.00 73.25 75 ASP A N 1
ATOM 585 C CA . ASP A 1 75 ? 20.269 11.364 -20.091 1.00 73.25 75 ASP A CA 1
ATOM 586 C C . ASP A 1 75 ? 19.905 11.244 -18.593 1.00 73.25 75 ASP A C 1
ATOM 588 O O . ASP A 1 75 ? 20.784 10.954 -17.779 1.00 73.25 75 ASP A O 1
ATOM 592 N N . ARG A 1 76 ? 18.639 11.469 -18.198 1.00 80.56 76 ARG A N 1
ATOM 593 C CA . ARG A 1 76 ? 18.201 11.384 -16.789 1.00 80.56 76 ARG A CA 1
ATOM 594 C C . ARG A 1 76 ? 16.900 10.625 -16.531 1.00 80.56 76 ARG A C 1
ATOM 596 O O . ARG A 1 76 ? 16.541 10.446 -15.367 1.00 80.56 76 ARG A O 1
ATOM 603 N N . LEU A 1 77 ? 16.178 10.195 -17.567 1.00 85.94 77 LEU A N 1
ATOM 604 C CA . LEU A 1 77 ? 14.888 9.526 -17.412 1.00 85.94 77 LEU A CA 1
ATOM 605 C C . LEU A 1 77 ? 14.804 8.243 -18.230 1.00 85.94 77 LEU A C 1
ATOM 607 O O . LEU A 1 77 ? 15.172 8.190 -19.402 1.00 85.94 77 LEU A O 1
ATOM 611 N N . LEU A 1 78 ? 14.198 7.234 -17.620 1.00 88.88 78 LEU A N 1
ATOM 612 C CA . LEU A 1 78 ? 13.645 6.085 -18.311 1.00 88.88 78 LEU A CA 1
ATOM 613 C C . LEU A 1 78 ? 12.201 6.399 -18.687 1.00 88.88 78 LEU A C 1
ATOM 615 O O . LEU A 1 78 ? 11.374 6.720 -17.832 1.00 88.88 78 LEU A O 1
ATOM 619 N N . VAL A 1 79 ? 11.904 6.294 -19.977 1.00 90.38 79 VAL A N 1
ATOM 620 C CA . VAL A 1 79 ? 10.573 6.508 -20.541 1.00 90.38 79 VAL A CA 1
ATOM 621 C C . VAL A 1 79 ? 10.012 5.156 -20.957 1.00 90.38 79 VAL A C 1
ATOM 623 O O . VAL A 1 79 ? 10.462 4.541 -21.926 1.00 90.38 79 VAL A O 1
ATOM 626 N N . ILE A 1 80 ? 9.027 4.689 -20.202 1.00 91.44 80 ILE A N 1
ATOM 627 C CA . ILE A 1 80 ? 8.328 3.427 -20.420 1.00 91.44 80 ILE A CA 1
ATOM 628 C C . ILE A 1 80 ? 7.061 3.724 -21.215 1.00 91.44 80 ILE A C 1
ATOM 630 O O . ILE A 1 80 ? 6.149 4.378 -20.717 1.00 91.44 80 ILE A O 1
ATOM 634 N N . ASN A 1 81 ? 6.995 3.223 -22.443 1.00 92.56 81 ASN A N 1
ATOM 635 C CA . ASN A 1 81 ? 5.852 3.402 -23.329 1.00 92.56 81 ASN A CA 1
ATOM 636 C C . ASN A 1 81 ? 5.011 2.125 -23.339 1.00 92.56 81 ASN A C 1
ATOM 638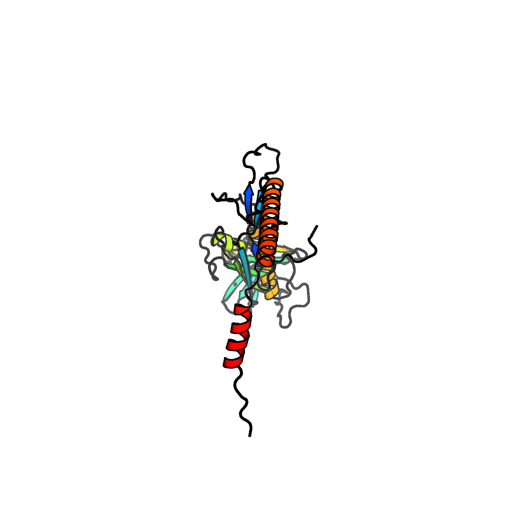 O O . ASN A 1 81 ? 5.461 1.069 -23.792 1.00 92.56 81 ASN A O 1
ATOM 642 N N . ILE A 1 82 ? 3.786 2.214 -22.828 1.00 92.19 82 ILE A N 1
ATOM 643 C CA . ILE A 1 82 ? 2.883 1.073 -22.680 1.00 92.19 82 ILE A CA 1
ATOM 644 C C . ILE A 1 82 ? 2.178 0.805 -24.013 1.00 92.19 82 ILE A C 1
ATOM 646 O O . ILE A 1 82 ? 1.417 1.638 -24.500 1.00 92.19 82 ILE A O 1
ATOM 650 N N . ASN A 1 83 ? 2.361 -0.386 -24.589 1.00 91.50 83 ASN A N 1
ATOM 651 C CA . ASN A 1 83 ? 1.827 -0.701 -25.922 1.00 91.50 83 ASN A CA 1
ATOM 652 C C . ASN A 1 83 ? 0.295 -0.697 -25.977 1.00 91.50 83 ASN A C 1
ATOM 654 O O . ASN A 1 83 ? -0.284 -0.349 -27.000 1.00 91.50 83 ASN A O 1
ATOM 658 N N . SER A 1 84 ? -0.362 -1.134 -24.901 1.00 87.94 84 SER A N 1
ATOM 659 C CA . SER A 1 84 ? -1.819 -1.296 -24.870 1.00 87.94 84 SER A CA 1
ATOM 660 C C . SER A 1 84 ? -2.574 0.026 -24.744 1.00 87.94 84 SER A C 1
ATOM 662 O O . SER A 1 84 ? -3.688 0.127 -25.250 1.00 87.94 84 SER A O 1
ATOM 664 N N . THR A 1 85 ? -1.998 1.019 -24.065 1.00 86.75 85 THR A N 1
ATOM 665 C CA . THR A 1 85 ? -2.650 2.309 -23.784 1.00 86.75 85 THR A CA 1
ATOM 666 C C . THR A 1 85 ? -2.032 3.474 -24.552 1.00 86.75 85 THR A C 1
ATOM 668 O O . THR A 1 85 ? -2.683 4.504 -24.699 1.00 86.75 85 THR A O 1
ATOM 671 N N . GLY A 1 86 ? -0.795 3.335 -25.040 1.00 86.19 86 GLY A N 1
ATOM 672 C CA . GLY A 1 86 ? -0.007 4.444 -25.585 1.00 86.19 86 GLY A CA 1
ATOM 673 C C . GLY A 1 86 ? 0.469 5.440 -24.519 1.00 86.19 86 GLY A C 1
ATOM 674 O O . GLY A 1 86 ? 0.972 6.503 -24.866 1.00 86.19 86 GLY A O 1
ATOM 675 N N . GLU A 1 87 ? 0.292 5.120 -23.234 1.00 88.25 87 GLU A N 1
ATOM 676 C CA . GLU A 1 87 ? 0.735 5.942 -22.107 1.00 88.25 87 GLU A CA 1
ATOM 677 C C . GLU A 1 87 ? 2.265 5.907 -21.988 1.00 88.25 87 GLU A C 1
ATOM 679 O O . GLU A 1 87 ? 2.872 4.833 -22.055 1.00 88.25 87 GLU A O 1
ATOM 684 N N . ALA A 1 88 ? 2.873 7.075 -21.780 1.00 89.44 88 ALA A N 1
ATOM 685 C CA . ALA A 1 88 ? 4.290 7.215 -21.469 1.00 89.44 88 ALA A CA 1
ATOM 686 C C . ALA A 1 88 ? 4.468 7.491 -19.970 1.00 89.44 88 ALA A C 1
ATOM 688 O O . ALA A 1 88 ? 3.867 8.416 -19.421 1.00 89.44 88 ALA A O 1
ATOM 689 N N . VAL A 1 89 ? 5.298 6.682 -19.316 1.00 89.75 89 VAL A N 1
ATOM 690 C CA . VAL A 1 89 ? 5.579 6.741 -17.878 1.00 89.75 89 VAL A CA 1
ATOM 691 C C . VAL A 1 89 ? 7.058 7.037 -17.669 1.00 89.75 89 VAL A C 1
ATOM 693 O O . VAL A 1 89 ? 7.911 6.433 -18.315 1.00 89.75 89 VAL A O 1
ATOM 696 N N . TYR A 1 90 ? 7.363 7.953 -16.755 1.00 88.94 90 TYR A N 1
ATOM 697 C CA . TYR A 1 90 ? 8.702 8.513 -16.587 1.00 88.94 90 TYR A CA 1
ATOM 698 C C . TYR A 1 90 ? 9.265 8.142 -15.216 1.00 88.94 90 TYR A C 1
ATOM 700 O O . TYR A 1 90 ? 8.667 8.474 -14.194 1.00 88.94 90 TYR A O 1
ATOM 708 N N . PHE A 1 91 ? 10.425 7.490 -15.195 1.00 88.50 91 PHE A N 1
ATOM 709 C CA . PHE A 1 91 ? 11.185 7.184 -13.981 1.00 88.50 91 PHE A CA 1
ATOM 710 C C . PHE A 1 91 ? 12.571 7.835 -14.040 1.00 88.50 91 PHE A C 1
ATOM 712 O O . PHE A 1 91 ? 13.132 7.947 -15.130 1.00 88.50 91 PHE A O 1
ATOM 719 N N . PRO A 1 92 ? 13.163 8.228 -12.899 1.00 85.25 92 PRO A N 1
ATOM 720 C CA . PRO A 1 92 ? 14.586 8.560 -12.830 1.00 85.25 92 PRO A CA 1
ATOM 721 C C . PRO A 1 92 ? 15.463 7.420 -13.378 1.00 85.25 92 PRO A C 1
ATOM 723 O O . PRO A 1 92 ? 15.203 6.251 -13.092 1.00 85.25 92 PRO A O 1
ATOM 726 N N . SER A 1 93 ? 16.507 7.741 -14.149 1.00 78.56 93 SER A N 1
ATOM 727 C CA . SER A 1 93 ? 17.400 6.729 -14.745 1.00 78.56 93 SER A CA 1
ATOM 728 C C . SER A 1 93 ? 18.409 6.120 -13.764 1.00 78.56 93 SER A C 1
ATOM 730 O O . SER A 1 93 ? 18.977 5.062 -14.035 1.00 78.56 93 SER A O 1
ATOM 732 N N . SER A 1 94 ? 18.622 6.730 -12.593 1.00 69.50 94 SER A N 1
ATOM 733 C CA . SER A 1 94 ? 19.536 6.210 -11.570 1.00 69.50 94 SER A CA 1
ATOM 734 C C . SER A 1 94 ? 18.891 5.082 -10.755 1.00 69.50 94 SER A C 1
ATOM 736 O O . SER A 1 94 ? 18.404 5.292 -9.644 1.00 69.50 94 SER A O 1
ATOM 738 N N . LEU A 1 95 ? 18.895 3.874 -11.314 1.00 62.81 95 LEU A N 1
ATOM 739 C CA . LEU A 1 95 ? 18.383 2.658 -10.682 1.00 62.81 95 LEU A CA 1
ATOM 740 C C . LEU A 1 95 ? 19.480 1.932 -9.896 1.00 62.81 95 LEU A C 1
ATOM 742 O O . LEU A 1 95 ? 20.007 0.923 -10.361 1.00 62.81 95 LEU A O 1
ATOM 746 N N . LEU A 1 96 ? 19.870 2.432 -8.726 1.00 65.75 96 LEU A N 1
ATOM 747 C CA . LEU A 1 96 ? 20.808 1.687 -7.880 1.00 65.75 96 LEU A CA 1
ATOM 748 C C . LEU A 1 96 ? 20.059 1.012 -6.731 1.00 65.75 96 LEU A C 1
ATOM 750 O O . LEU A 1 96 ? 19.541 1.682 -5.838 1.00 65.75 96 LEU A O 1
ATOM 754 N N . GLU A 1 97 ? 19.994 -0.321 -6.817 1.00 81.81 97 GLU A N 1
ATOM 755 C CA . GLU A 1 97 ? 19.625 -1.268 -5.755 1.00 81.81 97 GLU A CA 1
ATOM 756 C C . GLU A 1 97 ? 18.347 -0.891 -5.000 1.00 81.81 97 GLU A C 1
ATOM 758 O O . GLU A 1 97 ? 18.272 -0.958 -3.772 1.00 81.81 97 GLU A O 1
ATOM 763 N N . SER A 1 98 ? 17.333 -0.445 -5.735 1.00 88.94 98 SER A N 1
ATOM 764 C CA . SER A 1 98 ? 16.064 -0.012 -5.165 1.00 88.94 98 SER A CA 1
ATOM 765 C C . SER A 1 98 ? 14.891 -0.368 -6.064 1.00 88.94 98 SER A C 1
ATOM 767 O O . SER A 1 98 ? 15.032 -0.619 -7.263 1.00 88.94 98 SER A O 1
ATOM 769 N N . ILE A 1 99 ? 13.714 -0.424 -5.452 1.00 92.69 99 ILE A N 1
ATOM 770 C CA . ILE A 1 99 ? 12.440 -0.433 -6.160 1.00 92.69 99 ILE A CA 1
ATOM 771 C C . ILE A 1 99 ? 11.954 1.009 -6.221 1.00 92.69 99 ILE A C 1
ATOM 773 O O . ILE A 1 99 ? 11.895 1.685 -5.188 1.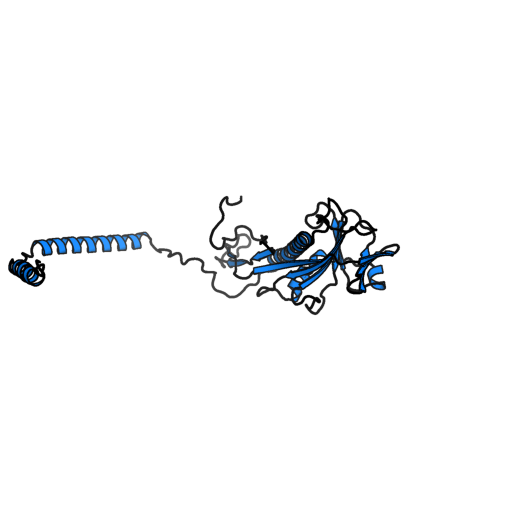00 92.69 99 ILE A O 1
ATOM 777 N N . LEU A 1 100 ? 11.619 1.473 -7.424 1.00 92.69 100 LEU A N 1
ATOM 778 C CA . LEU A 1 100 ? 11.000 2.774 -7.623 1.00 92.69 100 LEU A CA 1
ATOM 779 C C . LEU A 1 100 ? 9.490 2.616 -7.721 1.00 92.69 100 LEU A C 1
ATOM 781 O O . LEU A 1 100 ? 8.984 1.809 -8.499 1.00 92.69 100 LEU A O 1
ATOM 785 N N . TYR A 1 101 ? 8.778 3.450 -6.981 1.00 93.94 101 TYR A N 1
ATOM 786 C CA . TYR A 1 101 ? 7.330 3.554 -7.007 1.00 93.94 101 TYR A CA 1
ATOM 787 C C . TYR A 1 101 ? 6.968 4.938 -7.518 1.00 93.94 101 TYR A C 1
ATOM 789 O O . TYR A 1 101 ? 7.548 5.921 -7.078 1.00 93.94 101 TYR A O 1
ATOM 797 N N . LEU A 1 102 ? 6.013 5.027 -8.431 1.00 91.88 102 LEU A N 1
ATOM 798 C CA . LEU A 1 102 ? 5.545 6.274 -9.022 1.00 91.88 102 LEU A CA 1
ATOM 799 C C . LEU A 1 102 ? 4.025 6.319 -8.924 1.00 91.88 102 LEU A C 1
ATOM 801 O O . LEU A 1 102 ? 3.339 5.332 -9.198 1.00 91.88 102 LEU A O 1
ATOM 805 N N . THR A 1 103 ? 3.488 7.477 -8.570 1.00 90.62 103 THR A N 1
ATOM 806 C CA . THR A 1 103 ? 2.050 7.716 -8.591 1.00 90.62 103 THR A CA 1
ATOM 807 C C . THR A 1 103 ? 1.734 9.139 -9.024 1.00 90.62 103 THR A C 1
ATOM 809 O O . THR A 1 103 ? 2.587 10.025 -9.033 1.00 90.62 103 THR A O 1
ATOM 812 N N . THR A 1 104 ? 0.475 9.360 -9.381 1.00 86.25 104 THR A N 1
ATOM 813 C CA . THR A 1 104 ? -0.087 10.698 -9.541 1.00 86.25 104 THR A CA 1
ATOM 814 C C . THR A 1 104 ? -0.994 10.964 -8.338 1.00 86.25 104 THR A C 1
ATOM 816 O O . THR A 1 104 ? -2.041 10.323 -8.235 1.00 86.25 104 THR A O 1
ATOM 819 N N . PRO A 1 105 ? -0.625 11.881 -7.426 1.00 82.38 105 PRO A N 1
ATOM 820 C CA . PRO A 1 105 ? -1.370 12.142 -6.207 1.00 82.38 105 PRO A CA 1
ATOM 821 C C . PRO A 1 105 ? -2.821 12.542 -6.476 1.00 82.38 105 PRO A C 1
ATOM 823 O O . PRO A 1 105 ? -3.145 13.337 -7.360 1.00 82.38 105 PRO A O 1
ATOM 826 N N . VAL A 1 106 ? -3.703 12.036 -5.625 1.00 78.62 106 VAL A N 1
ATOM 827 C CA . VAL A 1 106 ? -5.139 12.324 -5.638 1.00 78.62 106 VAL A CA 1
ATOM 828 C C . VAL A 1 106 ? -5.376 13.582 -4.799 1.00 78.62 106 VAL A C 1
ATOM 830 O O . VAL A 1 106 ? -5.494 13.507 -3.579 1.00 78.62 106 VAL A O 1
ATOM 833 N N . LEU A 1 107 ? -5.384 14.755 -5.445 1.00 65.12 107 LEU A N 1
ATOM 834 C CA . LEU A 1 107 ? -5.321 16.051 -4.748 1.00 65.12 107 LEU A CA 1
ATOM 835 C C . LEU A 1 107 ? -6.684 16.669 -4.387 1.00 65.12 107 LEU A C 1
ATOM 837 O O . LEU A 1 107 ? -6.752 17.450 -3.442 1.00 65.12 107 LEU A O 1
ATOM 841 N N . THR A 1 108 ? -7.771 16.364 -5.106 1.00 52.84 108 THR A N 1
ATOM 842 C CA . THR A 1 108 ? -9.061 17.070 -4.899 1.00 52.84 108 THR A CA 1
ATOM 843 C C . THR A 1 108 ? -10.323 16.230 -5.105 1.00 52.84 108 THR A C 1
ATOM 845 O O . THR A 1 108 ? -11.366 16.571 -4.551 1.00 52.84 108 THR A O 1
ATOM 848 N N . THR A 1 109 ? -10.263 15.116 -5.841 1.00 53.66 109 THR A N 1
ATOM 849 C CA . THR A 1 109 ? -11.398 14.193 -6.024 1.00 53.66 109 THR A CA 1
ATOM 850 C C . THR A 1 109 ? -10.911 12.744 -5.954 1.00 53.66 109 THR A C 1
ATOM 852 O O . THR A 1 109 ? -9.991 12.396 -6.689 1.00 53.66 109 THR A O 1
ATOM 855 N N . PRO A 1 110 ? -11.488 11.878 -5.095 1.00 56.34 110 PRO A N 1
ATOM 856 C CA . PRO A 1 110 ? -11.035 10.498 -4.881 1.00 56.34 110 PRO A CA 1
ATOM 857 C C . PRO A 1 110 ? -11.400 9.537 -6.023 1.00 56.34 110 PRO A C 1
ATOM 859 O O . PRO A 1 110 ? -11.679 8.364 -5.797 1.00 56.34 110 PRO A O 1
ATOM 862 N N . THR A 1 111 ? -11.416 10.024 -7.260 1.00 51.34 111 THR A N 1
ATOM 863 C CA . THR A 1 111 ? -11.584 9.205 -8.454 1.00 51.34 111 THR A CA 1
ATOM 864 C C . THR A 1 111 ? -10.224 9.018 -9.101 1.00 51.34 111 THR A C 1
ATOM 866 O O . THR A 1 111 ? -9.931 9.610 -10.140 1.00 51.34 111 THR A O 1
ATOM 869 N N . ALA A 1 112 ? -9.391 8.161 -8.505 1.00 58.09 112 ALA A N 1
ATOM 870 C CA . ALA A 1 112 ? -8.446 7.441 -9.344 1.00 58.09 112 ALA A CA 1
ATOM 871 C C . ALA A 1 112 ? -9.248 6.734 -10.450 1.00 58.09 112 ALA A C 1
ATOM 873 O O . ALA A 1 112 ? -10.424 6.402 -10.262 1.00 58.09 112 ALA A O 1
ATOM 874 N N . GLN A 1 113 ? -8.627 6.470 -11.599 1.00 63.94 113 GLN A N 1
ATOM 875 C CA . GLN A 1 113 ? -9.288 5.781 -12.719 1.00 63.94 113 GLN A CA 1
ATOM 876 C C . GLN A 1 113 ? -9.906 4.420 -12.327 1.00 63.94 113 GLN A C 1
ATOM 878 O O . GLN A 1 113 ? -10.738 3.894 -13.059 1.00 63.94 113 GLN A O 1
ATOM 883 N N . CYS A 1 114 ? -9.531 3.864 -11.170 1.00 73.31 114 CYS A N 1
ATOM 884 C CA . CYS A 1 114 ? -10.021 2.604 -10.621 1.00 73.31 114 CYS A CA 1
ATOM 885 C C . CYS A 1 114 ? -11.142 2.721 -9.562 1.00 73.31 114 CYS A C 1
ATOM 887 O O . CYS A 1 114 ? -11.614 1.692 -9.087 1.00 73.31 114 CYS A O 1
ATOM 889 N N . GLY A 1 115 ? -11.615 3.928 -9.222 1.00 75.38 115 GLY A N 1
ATOM 890 C CA . GLY A 1 115 ? -12.770 4.148 -8.337 1.00 75.38 115 GLY A CA 1
ATOM 891 C C . GLY A 1 115 ? -12.438 4.661 -6.923 1.00 75.38 115 GLY A C 1
ATOM 892 O O . GLY A 1 115 ? -11.277 4.936 -6.617 1.00 75.38 115 GLY A O 1
ATOM 893 N N . PRO A 1 116 ? -13.458 4.840 -6.057 1.00 80.31 116 PRO A N 1
ATOM 894 C CA . PRO A 1 116 ? -13.290 5.405 -4.716 1.00 80.31 116 PRO A CA 1
ATOM 895 C C . PRO A 1 116 ? -12.373 4.565 -3.823 1.00 80.31 116 PRO A C 1
ATOM 897 O O . PRO A 1 116 ? -12.544 3.354 -3.721 1.00 80.31 116 PRO A O 1
ATOM 900 N N . GLY A 1 117 ? -11.424 5.220 -3.150 1.00 84.88 117 GLY A N 1
ATOM 901 C CA . GLY A 1 117 ? -10.456 4.558 -2.265 1.00 84.88 117 GLY A CA 1
ATOM 902 C C . GLY A 1 117 ? -9.413 3.704 -2.981 1.00 84.88 117 GLY A C 1
ATOM 903 O O . GLY A 1 117 ? -8.639 3.010 -2.325 1.00 84.88 117 GLY A O 1
ATOM 904 N N . CYS A 1 118 ? -9.370 3.777 -4.310 1.00 88.44 118 CYS A N 1
ATOM 905 C CA . CYS A 1 118 ? -8.326 3.172 -5.110 1.00 88.44 118 CYS A CA 1
ATOM 906 C C . CYS A 1 118 ? -7.233 4.195 -5.463 1.00 88.44 118 CYS A C 1
ATOM 908 O O . CYS A 1 118 ? -7.513 5.381 -5.646 1.00 88.44 118 CYS A O 1
ATOM 910 N N . GLY A 1 119 ? -5.991 3.728 -5.559 1.00 89.44 119 GLY A N 1
ATOM 911 C CA . GLY A 1 119 ? -4.822 4.464 -6.028 1.00 89.44 119 GLY A CA 1
ATOM 912 C C . GLY A 1 119 ? -4.049 3.633 -7.052 1.00 89.44 119 GLY A C 1
ATOM 913 O O . GLY A 1 119 ? -3.985 2.406 -6.948 1.00 89.44 119 GLY A O 1
ATOM 914 N N . ASN A 1 120 ? -3.477 4.298 -8.056 1.00 91.31 120 ASN A N 1
ATOM 915 C CA . ASN A 1 120 ? -2.624 3.646 -9.046 1.00 91.31 120 ASN A CA 1
ATOM 916 C C . ASN A 1 120 ? -1.153 3.862 -8.682 1.00 91.31 120 ASN A C 1
ATOM 918 O O . ASN A 1 120 ? -0.724 4.994 -8.453 1.00 91.31 120 ASN A O 1
ATOM 922 N N . VAL A 1 121 ? -0.388 2.778 -8.634 1.00 94.00 121 VAL A N 1
ATOM 923 C CA . VAL A 1 121 ? 1.048 2.795 -8.364 1.00 94.00 121 VAL A CA 1
ATOM 924 C C . VAL A 1 121 ? 1.746 2.071 -9.503 1.00 94.00 121 VAL A C 1
ATOM 926 O O . VAL A 1 121 ? 1.489 0.894 -9.763 1.00 94.00 121 VAL A O 1
ATOM 929 N N . LYS A 1 122 ? 2.633 2.781 -10.194 1.00 94.06 122 LYS A N 1
ATOM 930 C CA . LYS A 1 122 ? 3.542 2.195 -11.176 1.00 94.06 122 LYS A CA 1
ATOM 931 C C . LYS A 1 122 ? 4.833 1.822 -10.463 1.00 94.06 122 LYS A C 1
ATOM 933 O O . LYS A 1 122 ? 5.320 2.595 -9.641 1.00 94.06 122 LYS A O 1
ATOM 938 N N . VAL A 1 123 ? 5.391 0.661 -10.776 1.00 95.25 123 VAL A N 1
ATOM 939 C CA . VAL A 1 123 ? 6.578 0.142 -10.088 1.00 95.25 123 VAL A CA 1
ATOM 940 C C . VAL A 1 123 ? 7.640 -0.245 -11.101 1.00 95.25 123 VAL A C 1
ATOM 942 O O . VAL A 1 123 ? 7.335 -0.909 -12.092 1.00 95.25 123 VAL A O 1
ATOM 945 N N . LEU A 1 124 ? 8.881 0.148 -10.831 1.00 93.81 124 LEU A N 1
ATOM 946 C CA . LEU A 1 124 ? 10.068 -0.298 -11.544 1.00 93.81 124 LEU A CA 1
ATOM 947 C C . LEU A 1 124 ? 10.954 -1.061 -10.559 1.00 93.81 124 LEU A C 1
ATOM 949 O O . LEU A 1 124 ? 11.397 -0.520 -9.546 1.00 93.81 124 LEU A O 1
ATOM 953 N N . GLU A 1 125 ? 11.201 -2.329 -10.862 1.00 93.31 125 GLU A N 1
ATOM 954 C CA . GLU A 1 125 ? 11.959 -3.245 -10.013 1.00 93.31 125 GLU A CA 1
ATOM 955 C C . GLU A 1 125 ? 13.117 -3.863 -10.801 1.00 93.31 125 GLU A C 1
ATOM 957 O O . GLU A 1 125 ? 12.904 -4.393 -11.891 1.00 93.31 125 GLU A O 1
ATOM 962 N N . GLN A 1 126 ? 14.338 -3.848 -10.267 1.00 89.81 126 GLN A N 1
ATOM 963 C CA . GLN A 1 126 ? 15.442 -4.608 -10.859 1.00 89.81 126 GLN A CA 1
ATOM 964 C C . GLN A 1 126 ? 15.397 -6.065 -10.368 1.00 89.81 126 GLN A C 1
ATOM 966 O O . GLN A 1 126 ? 15.011 -6.329 -9.229 1.00 89.81 126 GLN A O 1
ATOM 971 N N . PRO A 1 127 ? 15.789 -7.034 -11.209 1.00 86.56 127 PRO A N 1
ATOM 972 C CA . PRO A 1 127 ? 15.815 -8.433 -10.818 1.00 86.56 127 PRO A CA 1
ATOM 973 C C . PRO A 1 127 ? 16.879 -8.666 -9.739 1.00 86.56 127 PRO A C 1
ATOM 975 O O . PRO A 1 127 ? 18.038 -8.293 -9.917 1.00 86.56 127 PRO A O 1
ATOM 978 N N . ALA A 1 128 ? 16.510 -9.350 -8.657 1.00 85.94 128 ALA A N 1
ATOM 979 C CA . ALA A 1 128 ? 17.449 -9.776 -7.611 1.00 85.94 128 ALA A CA 1
ATOM 980 C C . ALA A 1 128 ? 17.492 -11.301 -7.420 1.00 85.94 128 ALA A C 1
ATOM 982 O O . ALA A 1 128 ? 18.315 -11.818 -6.666 1.00 85.94 128 ALA A O 1
ATOM 983 N N . GLY A 1 129 ? 16.619 -12.032 -8.112 1.00 85.12 129 GLY A N 1
ATOM 984 C CA . GLY A 1 129 ? 16.528 -13.484 -8.080 1.00 85.12 129 GLY A CA 1
ATOM 985 C C . GLY A 1 129 ? 15.980 -14.060 -9.389 1.00 85.12 129 GLY A C 1
ATOM 986 O O . GLY A 1 129 ? 15.777 -13.328 -10.362 1.00 85.12 129 GLY A O 1
ATOM 987 N N . PRO A 1 130 ? 15.760 -15.386 -9.446 1.00 88.19 130 PRO A N 1
ATOM 988 C CA . PRO A 1 130 ? 15.140 -16.010 -10.606 1.00 88.19 130 PRO A CA 1
ATOM 989 C C . PRO A 1 130 ? 13.708 -15.479 -10.772 1.00 88.19 130 PRO A C 1
ATOM 991 O O . PRO A 1 130 ? 12.928 -15.544 -9.820 1.00 88.19 130 PRO A O 1
ATOM 994 N N . PRO A 1 131 ? 13.339 -14.961 -11.954 1.00 90.75 131 PRO A N 1
ATOM 995 C CA . PRO A 1 131 ? 12.001 -14.439 -12.162 1.00 90.75 131 PRO A CA 1
ATOM 996 C C . PRO A 1 131 ? 10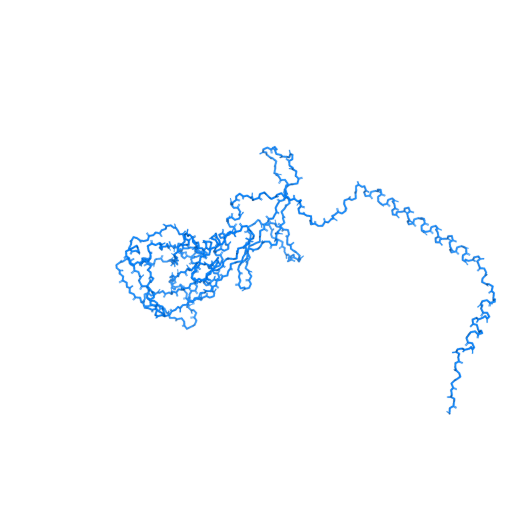.959 -15.538 -12.306 1.00 90.75 131 PRO A C 1
ATOM 998 O O . PRO A 1 131 ? 11.275 -16.683 -12.645 1.00 90.75 131 PRO A O 1
ATOM 1001 N N . VAL A 1 132 ? 9.695 -15.168 -12.090 1.00 92.50 132 VAL A N 1
ATOM 1002 C CA . VAL A 1 132 ? 8.551 -16.067 -12.289 1.00 92.50 132 VAL A CA 1
ATOM 1003 C C . VAL A 1 132 ? 8.595 -16.661 -13.712 1.00 92.50 132 VAL A C 1
ATOM 1005 O O . VAL A 1 132 ? 8.923 -15.941 -14.663 1.00 92.50 132 VAL A O 1
ATOM 1008 N N . PRO A 1 133 ? 8.281 -17.954 -13.919 1.00 89.75 133 PRO A N 1
ATOM 1009 C CA . PRO A 1 133 ? 8.306 -18.561 -15.248 1.00 89.75 133 PRO A CA 1
ATOM 1010 C C . PRO A 1 133 ? 7.471 -17.787 -16.279 1.00 89.75 133 PRO A C 1
ATOM 1012 O O . PRO A 1 133 ? 6.332 -17.416 -16.013 1.00 89.75 133 PRO A O 1
ATOM 1015 N N . GLY A 1 134 ? 8.037 -17.559 -17.468 1.00 84.25 134 GLY A N 1
ATOM 1016 C CA . GLY A 1 134 ? 7.388 -16.785 -18.537 1.00 84.25 134 GLY A CA 1
ATOM 1017 C C . GLY A 1 134 ? 7.592 -15.268 -18.448 1.00 84.25 134 GLY A C 1
ATOM 1018 O O . GLY A 1 134 ? 7.090 -14.534 -19.297 1.00 84.25 134 GLY A O 1
ATOM 1019 N N . SER A 1 135 ? 8.352 -14.792 -17.461 1.00 87.69 135 SER A N 1
ATOM 1020 C CA . SER A 1 135 ? 8.716 -13.380 -17.343 1.00 87.69 135 SER A CA 1
ATOM 1021 C C . SER A 1 135 ? 9.658 -12.931 -18.453 1.00 87.69 135 SER A C 1
ATOM 1023 O O . SER A 1 135 ? 10.576 -13.652 -18.841 1.00 87.69 135 SER A O 1
ATOM 1025 N N . THR A 1 136 ? 9.457 -11.703 -18.928 1.00 82.75 136 THR A N 1
ATOM 1026 C CA . THR A 1 136 ? 10.348 -11.043 -19.888 1.00 82.75 136 THR A CA 1
ATOM 1027 C C . THR A 1 136 ? 10.990 -9.845 -19.203 1.00 82.75 136 THR A C 1
ATOM 1029 O O . THR A 1 136 ? 10.288 -8.928 -18.785 1.00 82.75 136 THR A O 1
ATOM 1032 N N . ILE A 1 137 ? 12.316 -9.868 -19.063 1.00 84.75 137 ILE A N 1
ATOM 1033 C CA . ILE A 1 137 ? 13.085 -8.732 -18.538 1.00 84.75 137 ILE A CA 1
ATOM 1034 C C . ILE A 1 137 ? 13.213 -7.689 -19.653 1.00 84.75 137 ILE A C 1
ATOM 1036 O O . ILE A 1 137 ? 13.408 -8.048 -20.817 1.00 84.75 137 ILE A O 1
ATOM 1040 N N . SER A 1 138 ? 13.103 -6.403 -19.315 1.00 85.62 138 SER A N 1
ATOM 1041 C CA . SER A 1 138 ? 13.336 -5.329 -20.283 1.00 85.62 138 SER A CA 1
ATOM 1042 C C . SER A 1 138 ? 14.782 -5.337 -20.801 1.00 85.62 138 SER A C 1
ATOM 1044 O O . SER A 1 138 ? 15.696 -5.837 -20.145 1.00 85.62 138 SER A O 1
ATOM 1046 N N . SER A 1 139 ? 15.030 -4.716 -21.957 1.00 83.69 139 SER A N 1
ATOM 1047 C CA . SER A 1 139 ? 16.396 -4.531 -22.483 1.00 83.69 139 SER A CA 1
ATOM 1048 C C . SER A 1 139 ? 17.311 -3.726 -21.549 1.00 83.69 139 SER A C 1
ATOM 1050 O O . SER A 1 139 ? 18.526 -3.766 -21.706 1.00 83.69 139 SER A O 1
ATOM 1052 N N . PHE A 1 140 ? 16.725 -3.018 -20.582 1.00 83.75 140 PHE A N 1
ATOM 1053 C CA . PHE A 1 140 ? 17.398 -2.204 -19.571 1.00 83.75 140 PHE A CA 1
ATOM 1054 C C . PHE A 1 140 ? 17.501 -2.913 -18.208 1.00 83.75 140 PHE A C 1
ATOM 1056 O O . PHE A 1 140 ? 17.916 -2.302 -17.229 1.00 83.75 140 PHE A O 1
ATOM 1063 N N . GLY A 1 141 ? 17.137 -4.199 -18.126 1.00 87.62 141 GLY A N 1
ATOM 1064 C CA . GLY A 1 141 ? 17.372 -5.012 -16.934 1.00 87.62 141 GLY A CA 1
ATOM 1065 C C . GLY A 1 141 ? 16.403 -4.751 -15.780 1.00 87.62 141 GLY A C 1
ATOM 1066 O O . GLY A 1 141 ? 16.826 -4.771 -14.631 1.00 87.62 141 GLY A O 1
ATOM 1067 N N . PHE A 1 142 ? 15.118 -4.512 -16.057 1.00 91.12 142 PHE A N 1
ATOM 1068 C CA . PHE A 1 142 ? 14.095 -4.320 -15.022 1.00 91.12 142 PHE A CA 1
ATOM 1069 C C . PHE A 1 142 ? 12.742 -4.955 -15.375 1.00 91.12 142 PHE A C 1
ATOM 1071 O O . PHE A 1 142 ? 12.450 -5.248 -16.539 1.00 91.12 142 PHE A O 1
ATOM 1078 N N . PHE A 1 143 ? 11.902 -5.112 -14.354 1.00 93.38 143 PHE A N 1
ATOM 1079 C CA . PHE A 1 143 ? 10.476 -5.399 -14.438 1.00 93.38 143 PHE A CA 1
ATOM 1080 C C . PHE A 1 143 ? 9.655 -4.135 -14.206 1.00 93.38 143 PHE A C 1
ATOM 1082 O O . PHE A 1 143 ? 10.046 -3.245 -13.449 1.00 93.38 143 PHE A O 1
ATOM 1089 N N . TYR A 1 144 ? 8.507 -4.072 -14.872 1.00 94.00 144 TYR A N 1
ATOM 1090 C CA . TYR A 1 144 ? 7.561 -2.975 -14.744 1.00 94.00 144 TYR A CA 1
ATOM 1091 C C . TYR A 1 144 ? 6.192 -3.512 -14.351 1.00 94.00 144 TYR A C 1
ATOM 1093 O O . TYR A 1 144 ? 5.665 -4.423 -14.997 1.00 94.00 144 TYR A O 1
ATOM 1101 N N . TYR A 1 145 ? 5.604 -2.893 -13.333 1.00 95.50 145 TYR A N 1
ATOM 1102 C CA . TYR A 1 145 ? 4.272 -3.216 -12.853 1.00 95.50 145 TYR A CA 1
ATOM 1103 C C . TYR A 1 145 ? 3.375 -1.992 -12.911 1.00 95.50 145 TYR A C 1
ATOM 1105 O O . TYR A 1 145 ? 3.772 -0.870 -12.599 1.00 95.50 145 TYR A O 1
ATOM 1113 N N . ASP A 1 146 ? 2.125 -2.249 -13.254 1.00 94.19 146 ASP A N 1
ATOM 1114 C CA . ASP A 1 146 ? 1.028 -1.308 -13.148 1.00 94.19 146 ASP A CA 1
ATOM 1115 C C . ASP A 1 146 ? 0.022 -1.873 -12.147 1.00 94.19 146 ASP A C 1
ATOM 1117 O O . ASP A 1 146 ? -0.603 -2.908 -12.405 1.00 94.19 146 ASP A O 1
ATOM 1121 N N . CYS A 1 147 ? -0.079 -1.238 -10.983 1.00 95.12 147 CYS A N 1
ATOM 1122 C CA . CYS A 1 147 ? -0.821 -1.755 -9.845 1.00 95.12 147 CYS A CA 1
ATOM 1123 C C . CYS A 1 147 ? -1.957 -0.822 -9.443 1.00 95.12 147 CYS A C 1
ATOM 1125 O O . CYS A 1 147 ? -1.773 0.383 -9.287 1.00 95.12 147 CYS A O 1
ATOM 1127 N N . ASN A 1 148 ? -3.126 -1.408 -9.200 1.00 94.00 148 ASN A N 1
ATOM 1128 C CA . ASN A 1 148 ? -4.261 -0.733 -8.586 1.00 94.00 148 ASN A CA 1
ATOM 1129 C C . ASN A 1 148 ? -4.426 -1.259 -7.167 1.00 94.00 148 ASN A C 1
ATOM 1131 O O . ASN A 1 148 ? -4.677 -2.450 -6.978 1.00 94.00 148 ASN A O 1
ATOM 1135 N N . ILE A 1 149 ? -4.294 -0.371 -6.188 1.00 94.19 149 ILE A N 1
ATOM 1136 C CA . ILE A 1 149 ? -4.425 -0.680 -4.765 1.00 94.19 149 ILE A CA 1
ATOM 1137 C C . ILE A 1 149 ? -5.704 -0.039 -4.266 1.00 94.19 149 ILE A C 1
ATOM 1139 O O . ILE A 1 149 ? -5.949 1.128 -4.537 1.00 94.19 149 ILE A O 1
ATOM 1143 N N . THR A 1 150 ? -6.532 -0.794 -3.558 1.00 92.81 150 THR A N 1
ATOM 1144 C CA . THR A 1 150 ? -7.811 -0.332 -3.020 1.00 92.81 150 THR A CA 1
ATOM 1145 C C . THR A 1 150 ? -7.819 -0.504 -1.518 1.00 92.81 150 THR A C 1
ATOM 1147 O O . THR A 1 150 ? -7.547 -1.593 -1.015 1.00 92.81 150 THR A O 1
ATOM 1150 N N . VAL A 1 151 ? -8.171 0.567 -0.813 1.00 92.75 151 VAL A N 1
ATOM 1151 C CA . VAL A 1 151 ? -8.364 0.573 0.633 1.00 92.75 151 VAL A CA 1
ATOM 1152 C C . VAL A 1 151 ? -9.830 0.887 0.925 1.00 92.75 151 VAL A C 1
ATOM 1154 O O . VAL A 1 151 ? -10.374 1.882 0.442 1.00 92.75 151 VAL A O 1
ATOM 1157 N N . SER A 1 152 ? -10.490 0.033 1.705 1.00 90.38 152 SER A N 1
ATOM 1158 C CA . SER A 1 152 ? -11.871 0.259 2.120 1.00 90.38 152 SER A CA 1
ATOM 1159 C C . SER A 1 152 ? -11.962 1.442 3.088 1.00 90.38 152 SER A C 1
ATOM 1161 O O . SER A 1 152 ? -11.064 1.682 3.896 1.00 90.38 152 SER A O 1
ATOM 1163 N N . ALA A 1 153 ? -13.062 2.192 2.998 1.00 81.50 153 ALA A N 1
ATOM 1164 C CA . ALA A 1 153 ? -13.349 3.344 3.847 1.00 81.50 153 ALA A CA 1
ATOM 1165 C C . ALA A 1 153 ? -14.332 2.959 4.969 1.00 81.50 153 ALA A C 1
ATOM 1167 O O . ALA A 1 153 ? -15.546 3.010 4.752 1.00 81.50 153 ALA A O 1
ATOM 1168 N N . PRO A 1 154 ? -13.853 2.552 6.160 1.00 80.69 154 PRO A N 1
ATOM 1169 C CA . PRO A 1 154 ? -14.716 2.379 7.326 1.00 80.69 154 PRO A CA 1
ATOM 1170 C C . PRO A 1 154 ? -15.285 3.728 7.797 1.00 80.69 154 PRO A C 1
ATOM 1172 O O . PRO A 1 154 ? -14.845 4.790 7.358 1.00 80.69 154 PRO A O 1
ATOM 1175 N N . ARG A 1 155 ? -16.253 3.688 8.724 1.00 73.31 155 ARG A N 1
ATOM 1176 C CA . ARG A 1 155 ? -17.113 4.817 9.153 1.00 73.31 155 ARG A CA 1
ATOM 1177 C C . ARG A 1 155 ? -16.418 6.167 9.383 1.00 73.31 155 ARG A C 1
ATOM 1179 O O . ARG A 1 155 ? -17.049 7.200 9.177 1.00 73.31 155 ARG A O 1
ATOM 1186 N N . TYR A 1 156 ? -15.155 6.166 9.802 1.00 72.19 156 TYR A N 1
ATOM 1187 C CA . TYR A 1 156 ? -14.404 7.370 10.172 1.00 72.19 156 TYR A CA 1
ATOM 1188 C C . TYR A 1 156 ? -13.236 7.705 9.231 1.00 72.19 156 TYR A C 1
ATOM 1190 O O . TYR A 1 156 ? -12.478 8.635 9.504 1.00 72.19 156 TYR A O 1
ATOM 1198 N N . LEU A 1 157 ? -13.082 6.984 8.116 1.00 79.44 157 LEU A N 1
ATOM 1199 C CA . LEU A 1 157 ? -12.083 7.277 7.089 1.00 79.44 157 LEU A CA 1
ATOM 1200 C C . LEU A 1 157 ? -12.754 7.855 5.841 1.00 79.44 157 LEU A C 1
ATOM 1202 O O . LEU A 1 157 ? -13.654 7.255 5.260 1.00 79.44 157 LEU A O 1
ATOM 1206 N N . SER A 1 158 ? -12.295 9.026 5.399 1.00 82.88 158 SER A N 1
ATOM 1207 C CA . SER A 1 158 ? -12.776 9.623 4.152 1.00 82.88 158 SER A CA 1
ATOM 1208 C C . SER A 1 158 ? -12.257 8.850 2.935 1.00 82.88 158 SER A C 1
ATOM 1210 O O . SER A 1 158 ? -11.135 8.340 2.949 1.00 82.88 158 SER A O 1
ATOM 1212 N N . ALA A 1 159 ? -13.037 8.835 1.848 1.00 81.44 159 ALA A N 1
ATOM 1213 C CA . ALA A 1 159 ? -12.636 8.244 0.565 1.00 81.44 159 ALA A CA 1
ATOM 1214 C C . ALA A 1 159 ? -11.308 8.823 0.032 1.00 81.44 159 ALA A C 1
ATOM 1216 O O . ALA A 1 159 ? -10.523 8.122 -0.599 1.00 81.44 159 ALA A O 1
ATOM 1217 N N . THR A 1 160 ? -11.035 10.099 0.311 1.00 83.25 160 THR A N 1
ATOM 1218 C CA . THR A 1 160 ? -9.770 10.747 -0.051 1.00 83.25 160 THR A CA 1
ATOM 1219 C C . THR A 1 160 ? -8.607 10.204 0.771 1.00 83.25 160 THR A C 1
ATOM 1221 O O . THR A 1 160 ? -7.574 9.874 0.202 1.00 83.25 160 THR A O 1
ATOM 1224 N N . ASN A 1 161 ? -8.771 10.038 2.087 1.00 87.38 161 ASN A N 1
ATOM 1225 C CA . ASN A 1 161 ? -7.702 9.527 2.947 1.00 87.38 161 ASN A CA 1
ATOM 1226 C C . ASN A 1 161 ? -7.339 8.081 2.600 1.00 87.38 161 ASN A C 1
ATOM 1228 O O . ASN A 1 161 ? -6.161 7.738 2.601 1.00 87.38 161 ASN A O 1
ATOM 1232 N N . VAL A 1 162 ? -8.325 7.243 2.262 1.00 89.00 162 VAL A N 1
ATOM 1233 C CA . VAL A 1 162 ? -8.048 5.861 1.839 1.00 89.00 162 VAL A CA 1
ATOM 1234 C C . VAL A 1 162 ? -7.401 5.794 0.455 1.00 89.00 162 VAL A C 1
ATOM 1236 O O . VAL A 1 162 ? -6.489 4.998 0.262 1.00 89.00 162 VAL A O 1
ATOM 1239 N N . ALA A 1 163 ? -7.772 6.681 -0.477 1.00 88.06 163 ALA A N 1
ATOM 1240 C CA . ALA A 1 163 ? -7.094 6.787 -1.772 1.00 88.06 163 ALA A CA 1
ATOM 1241 C C . ALA A 1 163 ? -5.643 7.284 -1.623 1.00 88.06 163 ALA A C 1
ATOM 1243 O O . ALA A 1 163 ? -4.739 6.788 -2.291 1.00 88.06 163 ALA A O 1
ATOM 1244 N N . ILE A 1 164 ? -5.397 8.225 -0.704 1.00 89.94 164 ILE A N 1
ATOM 1245 C CA . ILE A 1 164 ? -4.042 8.664 -0.349 1.00 89.94 164 ILE A CA 1
ATOM 1246 C C . ILE A 1 164 ? -3.252 7.502 0.261 1.00 89.94 164 ILE A C 1
ATOM 1248 O O . ILE A 1 164 ? -2.124 7.266 -0.156 1.00 89.94 164 ILE A O 1
ATOM 1252 N N . ALA A 1 165 ? -3.840 6.741 1.189 1.00 91.94 165 ALA A N 1
ATOM 1253 C CA . ALA A 1 165 ? -3.189 5.572 1.779 1.00 91.94 165 ALA A CA 1
ATOM 1254 C C . ALA A 1 165 ? -2.828 4.511 0.724 1.00 91.94 165 ALA A C 1
ATOM 1256 O O . ALA A 1 165 ? -1.741 3.943 0.782 1.00 91.94 165 ALA A O 1
ATOM 1257 N N . ALA A 1 166 ? -3.692 4.293 -0.274 1.00 93.19 166 ALA A N 1
ATOM 1258 C CA . ALA A 1 166 ? -3.468 3.336 -1.357 1.00 93.19 166 ALA A CA 1
ATOM 1259 C C . ALA A 1 166 ? -2.227 3.643 -2.217 1.00 93.19 166 ALA A C 1
ATOM 1261 O O . ALA A 1 166 ? -1.577 2.721 -2.702 1.00 93.19 166 ALA A O 1
ATOM 1262 N N . GLN A 1 167 ? -1.881 4.922 -2.393 1.00 92.19 167 GLN A N 1
ATOM 1263 C CA . GLN A 1 167 ? -0.732 5.358 -3.201 1.00 92.19 167 GLN A CA 1
ATOM 1264 C C . GLN A 1 167 ? 0.458 5.864 -2.370 1.00 92.19 167 GLN A C 1
ATOM 1266 O O . GLN A 1 167 ? 1.476 6.268 -2.928 1.00 92.19 167 GLN A O 1
ATOM 1271 N N . ALA A 1 168 ? 0.343 5.837 -1.040 1.00 91.81 168 ALA A N 1
ATOM 1272 C CA . ALA A 1 168 ? 1.276 6.479 -0.116 1.00 91.81 168 ALA A CA 1
ATOM 1273 C C . ALA A 1 168 ? 2.724 5.991 -0.234 1.00 91.81 168 ALA A C 1
ATOM 1275 O O . ALA A 1 168 ? 3.635 6.738 0.103 1.00 91.81 168 ALA A O 1
ATOM 1276 N N . ILE A 1 169 ? 2.949 4.778 -0.743 1.00 93.25 169 ILE A N 1
ATOM 1277 C CA . ILE A 1 169 ? 4.302 4.253 -0.971 1.00 93.25 169 ILE A CA 1
ATOM 1278 C C . ILE A 1 169 ? 5.098 5.097 -1.976 1.00 93.25 169 ILE A C 1
ATOM 1280 O O . ILE A 1 169 ? 6.314 5.184 -1.889 1.00 93.25 169 ILE A O 1
ATOM 1284 N N . ALA A 1 170 ? 4.424 5.754 -2.919 1.00 91.25 170 ALA A N 1
ATOM 1285 C CA . ALA A 1 170 ? 5.061 6.623 -3.903 1.00 91.25 170 ALA A CA 1
ATOM 1286 C C . ALA A 1 170 ? 5.012 8.115 -3.512 1.00 91.25 170 ALA A C 1
ATOM 1288 O O . ALA A 1 170 ? 5.632 8.937 -4.182 1.00 91.25 170 ALA A O 1
ATOM 1289 N N . LEU A 1 171 ? 4.300 8.479 -2.435 1.00 89.12 171 LEU A N 1
ATOM 1290 C CA . LEU A 1 171 ? 4.139 9.864 -1.974 1.00 89.12 171 LEU A CA 1
ATOM 1291 C C . LEU A 1 171 ? 5.303 10.288 -1.067 1.00 89.12 171 LEU A C 1
ATOM 1293 O O . LEU A 1 171 ? 5.147 10.444 0.144 1.00 89.12 171 LEU A O 1
ATOM 1297 N N . SER A 1 172 ? 6.486 10.465 -1.645 1.00 82.44 172 SER A N 1
ATOM 1298 C CA . SER A 1 172 ? 7.667 10.954 -0.916 1.00 82.44 172 SER A CA 1
ATOM 1299 C C . SER A 1 172 ? 7.752 12.489 -0.857 1.00 82.44 172 SER A C 1
ATOM 1301 O O . SER A 1 172 ? 8.552 13.037 -0.100 1.00 82.44 172 SER A O 1
ATOM 1303 N N . GLY A 1 173 ? 6.962 13.193 -1.677 1.00 78.06 173 GLY A N 1
ATOM 1304 C CA . GLY A 1 173 ? 7.147 14.618 -1.963 1.00 78.06 173 GLY A CA 1
ATOM 1305 C C . GLY A 1 173 ? 8.322 14.919 -2.905 1.00 78.06 173 GLY A C 1
ATOM 1306 O O . GLY A 1 173 ? 8.506 16.074 -3.297 1.00 78.06 173 GLY A O 1
ATOM 1307 N N . GLU A 1 174 ? 9.102 13.911 -3.309 1.00 74.38 174 GLU A N 1
ATOM 1308 C CA . GLU A 1 174 ? 10.137 14.048 -4.326 1.00 74.38 174 GLU A CA 1
ATOM 1309 C C . GLU A 1 174 ? 9.505 14.144 -5.712 1.00 74.38 174 GLU A C 1
ATOM 1311 O O . GLU A 1 174 ? 8.657 13.346 -6.123 1.00 74.38 174 GLU A O 1
ATOM 1316 N N . ARG A 1 175 ? 9.952 15.152 -6.460 1.00 73.06 175 ARG A N 1
ATOM 1317 C CA . ARG A 1 175 ? 9.519 15.401 -7.831 1.00 73.06 175 ARG A CA 1
ATOM 1318 C C . ARG A 1 175 ? 10.742 15.599 -8.699 1.00 73.06 175 ARG A C 1
ATOM 1320 O O . ARG A 1 175 ? 11.600 16.423 -8.389 1.00 73.06 175 ARG A O 1
ATOM 1327 N N . HIS A 1 176 ? 10.834 14.838 -9.782 1.00 70.94 176 HIS A N 1
ATOM 1328 C CA . HIS A 1 176 ? 11.958 14.971 -10.695 1.00 70.94 176 HIS A CA 1
ATOM 1329 C C . HIS A 1 176 ? 11.727 16.177 -11.630 1.00 70.94 176 HIS A C 1
ATOM 1331 O O . HIS A 1 176 ? 10.703 16.211 -12.319 1.00 70.94 176 HIS A O 1
ATOM 1337 N N . PRO A 1 177 ? 12.651 17.154 -11.711 1.00 69.88 177 PRO A N 1
ATOM 1338 C CA . PRO A 1 177 ? 12.450 18.389 -12.480 1.00 69.88 177 PRO A CA 1
ATOM 1339 C C . PRO A 1 177 ? 12.139 18.173 -13.965 1.00 69.88 177 PRO A C 1
ATOM 1341 O O . PRO A 1 177 ? 11.423 18.960 -14.569 1.00 69.88 177 PRO A O 1
ATOM 1344 N N . GLU A 1 178 ? 12.658 17.099 -14.561 1.00 69.38 178 GLU A N 1
ATOM 1345 C CA . GLU A 1 178 ? 12.413 16.772 -15.974 1.00 69.38 178 GLU A CA 1
ATOM 1346 C C . GLU A 1 178 ? 11.119 15.977 -16.199 1.00 69.38 178 GLU A C 1
ATOM 1348 O O . GLU A 1 178 ? 10.602 15.955 -17.312 1.00 69.38 178 GLU A O 1
ATOM 1353 N N . ILE A 1 179 ? 10.546 15.365 -15.153 1.00 67.88 179 ILE A N 1
ATOM 1354 C CA . ILE A 1 179 ? 9.204 14.766 -15.254 1.00 67.88 179 ILE A CA 1
ATOM 1355 C C . ILE A 1 179 ? 8.159 15.878 -15.417 1.00 67.88 179 ILE A C 1
ATOM 1357 O O . ILE A 1 179 ? 7.183 15.685 -16.129 1.00 67.88 179 ILE A O 1
ATOM 1361 N N . PHE A 1 180 ? 8.397 17.069 -14.858 1.00 62.22 180 PHE A N 1
ATOM 1362 C CA . PHE A 1 180 ? 7.521 18.235 -15.028 1.00 62.22 180 PHE A CA 1
ATOM 1363 C C . PHE A 1 180 ? 7.416 18.740 -16.470 1.00 62.22 180 PHE A C 1
ATOM 1365 O O . PHE A 1 180 ? 6.405 19.329 -16.831 1.00 62.22 180 PHE A O 1
ATOM 1372 N N . THR A 1 181 ? 8.456 18.565 -17.285 1.00 62.97 181 THR A N 1
ATOM 1373 C CA . THR A 1 181 ? 8.466 19.075 -18.663 1.00 62.97 181 THR A CA 1
ATOM 1374 C C . THR A 1 181 ? 7.986 18.045 -19.680 1.00 62.97 181 THR A C 1
ATOM 1376 O O . THR A 1 181 ? 7.587 18.428 -20.779 1.00 62.97 181 THR A O 1
ATOM 1379 N N . LEU A 1 182 ? 8.036 16.754 -19.336 1.00 65.81 182 LEU A N 1
ATOM 1380 C CA . LEU A 1 182 ? 7.773 15.647 -20.259 1.00 65.81 182 LEU A CA 1
ATOM 1381 C C . LEU A 1 182 ? 6.577 14.770 -19.858 1.00 65.81 182 LEU A C 1
ATOM 1383 O O . LEU A 1 182 ? 5.975 14.162 -20.736 1.00 65.81 182 LEU A O 1
ATOM 1387 N N . GLY A 1 183 ? 6.227 14.701 -18.573 1.00 63.97 183 GLY A N 1
ATOM 1388 C CA . GLY A 1 183 ? 5.159 13.862 -18.026 1.00 63.97 183 GLY A CA 1
ATOM 1389 C C . GLY A 1 183 ? 4.102 14.656 -17.246 1.00 63.97 183 GLY A C 1
ATOM 1390 O O . GLY A 1 183 ? 4.067 15.885 -17.310 1.00 63.97 183 GLY A O 1
ATOM 1391 N N . PRO A 1 184 ? 3.207 13.975 -16.505 1.00 66.69 184 PRO A N 1
ATOM 1392 C CA . PRO A 1 184 ? 2.214 14.651 -15.679 1.00 66.69 184 PRO A CA 1
ATOM 1393 C C . PRO A 1 184 ? 2.904 15.444 -14.563 1.00 66.69 184 PRO A C 1
ATOM 1395 O O . PRO A 1 184 ? 3.588 14.858 -13.719 1.00 66.69 184 PRO A O 1
ATOM 1398 N N . GLU A 1 185 ? 2.682 16.761 -14.540 1.00 65.69 185 GLU A N 1
ATOM 1399 C CA . GLU A 1 185 ? 3.333 17.724 -13.632 1.00 65.69 185 GLU A CA 1
ATOM 1400 C C . GLU A 1 185 ? 3.200 17.368 -12.143 1.00 65.69 185 GLU A C 1
ATOM 1402 O O . GLU A 1 185 ? 4.007 17.777 -11.314 1.00 65.69 185 GLU A O 1
ATOM 1407 N N . THR A 1 186 ? 2.181 16.598 -11.774 1.00 76.19 186 THR A N 1
ATOM 1408 C CA . THR A 1 186 ? 1.912 16.237 -10.380 1.00 76.19 186 THR A CA 1
ATOM 1409 C C . THR A 1 186 ? 2.538 14.915 -9.952 1.00 76.19 186 THR A C 1
ATOM 1411 O O . THR A 1 186 ? 2.335 14.530 -8.810 1.00 76.19 186 THR A O 1
ATOM 1414 N N . SER A 1 187 ? 3.255 14.201 -10.823 1.00 82.81 187 SER A N 1
ATOM 1415 C CA . SER A 1 187 ? 3.773 12.865 -10.497 1.00 82.81 187 SER A CA 1
ATOM 1416 C C . SER A 1 187 ? 4.795 12.910 -9.357 1.00 82.81 187 SER A C 1
ATOM 1418 O O . SER A 1 187 ? 5.718 13.727 -9.363 1.00 82.81 187 SER A O 1
ATOM 1420 N N . GLU A 1 188 ? 4.646 11.998 -8.401 1.00 88.00 188 GLU A N 1
ATOM 1421 C CA . GLU A 1 188 ? 5.546 11.822 -7.259 1.00 88.00 188 GLU A CA 1
ATOM 1422 C C . GLU A 1 188 ? 6.098 10.400 -7.259 1.00 88.00 188 GLU A C 1
ATOM 1424 O O . GLU A 1 188 ? 5.418 9.460 -7.688 1.00 88.00 188 GLU A O 1
ATOM 1429 N N . TRP A 1 189 ? 7.342 10.247 -6.811 1.00 88.00 189 TRP A N 1
ATOM 1430 C CA . TRP A 1 189 ? 8.022 8.957 -6.803 1.00 88.00 189 TRP A CA 1
ATOM 1431 C C . TRP A 1 189 ? 8.716 8.690 -5.473 1.00 88.00 189 TRP A C 1
ATOM 1433 O O . TRP A 1 189 ? 9.227 9.603 -4.843 1.00 88.00 189 TRP A O 1
ATOM 1443 N N . GLY A 1 190 ? 8.773 7.432 -5.055 1.00 90.00 190 GLY A N 1
ATOM 1444 C CA . GLY A 1 190 ? 9.529 6.978 -3.891 1.00 90.00 190 GLY A CA 1
ATOM 1445 C C . GLY A 1 190 ? 10.514 5.884 -4.282 1.00 90.00 190 GLY A C 1
ATOM 1446 O O . GLY A 1 190 ? 10.248 5.108 -5.202 1.00 90.00 190 GLY A O 1
ATOM 1447 N N . SER A 1 191 ? 11.640 5.798 -3.577 1.00 90.62 191 SER A N 1
ATOM 1448 C CA . SER A 1 191 ? 12.600 4.702 -3.728 1.00 90.62 191 SER A CA 1
ATOM 1449 C C . SER A 1 191 ? 12.788 3.951 -2.418 1.00 90.62 191 SER A C 1
ATOM 1451 O O . SER A 1 191 ? 12.897 4.546 -1.347 1.00 90.62 191 SER A O 1
ATOM 1453 N N . TYR A 1 192 ? 12.833 2.623 -2.507 1.00 91.56 192 TYR A N 1
ATOM 1454 C CA . TYR A 1 192 ? 13.106 1.757 -1.364 1.00 91.56 192 TYR A CA 1
ATOM 1455 C C . TYR A 1 192 ? 14.240 0.804 -1.711 1.00 91.56 192 TYR A C 1
ATOM 1457 O O . TYR A 1 192 ? 14.107 -0.046 -2.590 1.00 91.56 192 TYR A O 1
ATOM 1465 N N . THR A 1 193 ? 15.361 0.968 -1.014 1.00 91.00 193 THR A N 1
ATOM 1466 C CA . THR A 1 193 ? 16.568 0.154 -1.171 1.00 91.00 193 THR A CA 1
ATOM 1467 C C . THR A 1 193 ? 16.318 -1.314 -0.838 1.00 91.00 193 THR A C 1
ATOM 1469 O O . THR A 1 193 ? 15.555 -1.645 0.077 1.00 91.00 193 THR A O 1
ATOM 1472 N N . TYR A 1 194 ? 17.012 -2.197 -1.550 1.00 88.44 194 TYR A N 1
ATOM 1473 C CA . TYR A 1 194 ? 17.000 -3.632 -1.298 1.00 88.44 194 TYR A CA 1
ATOM 1474 C C . TYR A 1 194 ? 17.430 -3.953 0.134 1.00 88.44 194 TYR A C 1
ATOM 1476 O O . TYR A 1 194 ? 18.285 -3.297 0.724 1.00 88.44 194 TYR A O 1
ATOM 1484 N N . GLY A 1 195 ? 16.781 -4.957 0.721 1.00 81.00 195 GLY A N 1
ATOM 1485 C CA . GLY A 1 195 ? 16.941 -5.313 2.134 1.00 81.00 195 GLY A CA 1
ATOM 1486 C C . GLY A 1 195 ? 15.984 -4.582 3.083 1.00 81.00 195 GLY A C 1
ATOM 1487 O O . GLY A 1 195 ? 15.833 -5.009 4.228 1.00 81.00 195 GLY A O 1
ATOM 1488 N N . MET A 1 196 ? 15.281 -3.536 2.629 1.00 87.06 196 MET A N 1
ATOM 1489 C CA . MET A 1 196 ? 14.118 -3.006 3.347 1.00 87.06 196 MET A CA 1
ATOM 1490 C C . MET A 1 196 ? 12.863 -3.828 3.043 1.00 87.06 196 MET A C 1
ATOM 1492 O O . MET A 1 196 ? 12.723 -4.370 1.953 1.00 87.06 196 MET A O 1
ATOM 1496 N N . THR A 1 197 ? 11.899 -3.845 3.973 1.00 86.62 197 THR A N 1
ATOM 1497 C CA . THR A 1 197 ? 10.638 -4.604 3.801 1.00 86.62 197 THR A CA 1
ATOM 1498 C C . THR A 1 197 ? 9.908 -4.228 2.507 1.00 86.62 197 THR A C 1
ATOM 1500 O O . THR A 1 197 ? 9.382 -5.097 1.833 1.00 86.62 197 THR A O 1
ATOM 1503 N N . PHE A 1 198 ? 9.895 -2.943 2.143 1.00 89.75 198 PHE A N 1
ATOM 1504 C CA . PHE A 1 198 ? 9.235 -2.439 0.929 1.00 89.75 198 PHE A CA 1
ATOM 1505 C C . PHE A 1 198 ? 10.191 -2.243 -0.256 1.00 89.75 198 PHE A C 1
ATOM 1507 O O . PHE A 1 198 ? 9.791 -1.739 -1.300 1.00 89.75 198 PHE A O 1
ATOM 1514 N N . GLY A 1 199 ? 11.453 -2.639 -0.095 1.00 89.81 199 GLY A N 1
ATOM 1515 C CA . GLY A 1 199 ? 12.424 -2.768 -1.179 1.00 89.81 199 GLY A CA 1
ATOM 1516 C C . GLY A 1 199 ? 12.699 -4.231 -1.524 1.00 89.81 199 GLY A C 1
ATOM 1517 O O . GLY A 1 199 ? 13.672 -4.508 -2.210 1.00 89.81 199 GLY A O 1
ATOM 1518 N N . GLU A 1 200 ? 11.905 -5.178 -1.013 1.00 90.81 200 GLU A N 1
ATOM 1519 C CA . GLU A 1 200 ? 12.075 -6.600 -1.304 1.00 90.81 200 GLU A CA 1
ATOM 1520 C C . GLU A 1 200 ? 11.654 -6.895 -2.756 1.00 90.81 200 GLU A C 1
ATOM 1522 O O . GLU A 1 200 ? 10.505 -6.618 -3.112 1.00 90.81 200 GLU A O 1
ATOM 1527 N N . PRO A 1 201 ? 12.548 -7.424 -3.611 1.00 91.38 201 PRO A N 1
ATOM 1528 C CA . PRO A 1 201 ? 12.239 -7.704 -5.014 1.00 91.38 201 PRO A CA 1
ATOM 1529 C C . PRO A 1 201 ? 11.243 -8.859 -5.162 1.00 91.38 201 PRO A C 1
ATOM 1531 O O . PRO A 1 201 ? 11.378 -9.896 -4.515 1.00 91.38 201 PRO A O 1
ATOM 1534 N N . GLN A 1 202 ? 10.262 -8.688 -6.044 1.00 94.12 202 GLN A N 1
ATOM 1535 C CA . GLN A 1 202 ? 9.186 -9.641 -6.324 1.00 94.12 202 GLN A CA 1
ATOM 1536 C C . GLN A 1 202 ? 9.443 -10.441 -7.614 1.00 94.12 202 GLN A C 1
ATOM 1538 O O . GLN A 1 202 ? 8.682 -11.335 -7.966 1.00 94.12 202 GLN A O 1
ATOM 1543 N N . ASN A 1 203 ? 10.520 -10.140 -8.344 1.00 93.38 203 ASN A N 1
ATOM 1544 C CA . ASN A 1 203 ? 11.020 -10.851 -9.520 1.00 93.38 203 ASN A CA 1
ATOM 1545 C C . ASN A 1 203 ? 9.932 -11.163 -10.569 1.00 93.38 203 ASN A C 1
ATOM 1547 O O . ASN A 1 203 ? 9.798 -12.289 -11.058 1.00 93.38 203 ASN A O 1
ATOM 1551 N N . ASN A 1 204 ? 9.170 -10.132 -10.932 1.00 94.06 204 ASN A N 1
ATOM 1552 C CA . ASN A 1 204 ? 8.037 -10.146 -11.863 1.00 94.06 204 ASN A CA 1
ATOM 1553 C C . ASN A 1 204 ? 6.762 -10.855 -11.352 1.00 94.06 204 ASN A C 1
ATOM 1555 O O . ASN A 1 204 ? 5.871 -11.186 -12.137 1.00 94.06 204 ASN A O 1
ATOM 1559 N N . SER A 1 205 ? 6.641 -11.081 -10.042 1.00 94.69 205 SER A N 1
ATOM 1560 C CA . SER A 1 205 ? 5.450 -11.645 -9.403 1.00 94.69 205 SER A CA 1
ATOM 1561 C C . SER A 1 205 ? 4.387 -10.577 -9.142 1.00 94.69 205 SER A C 1
ATOM 1563 O O . SER A 1 205 ? 4.470 -9.789 -8.201 1.00 94.69 205 SER A O 1
ATOM 1565 N N . VAL A 1 206 ? 3.337 -10.554 -9.969 1.00 95.00 206 VAL A N 1
ATOM 1566 C CA . VAL A 1 206 ? 2.229 -9.590 -9.814 1.00 95.00 206 VAL A CA 1
ATOM 1567 C C . VAL A 1 206 ? 1.434 -9.789 -8.523 1.00 95.00 206 VAL A C 1
ATOM 1569 O O . VAL A 1 206 ? 0.918 -8.822 -7.969 1.00 95.00 206 VAL A O 1
ATOM 1572 N N . VAL A 1 207 ? 1.332 -11.028 -8.036 1.00 93.69 207 VAL A N 1
ATOM 1573 C CA . VAL A 1 207 ? 0.576 -11.352 -6.818 1.00 93.69 207 VAL A CA 1
ATOM 1574 C C . VAL A 1 207 ? 1.326 -10.853 -5.590 1.00 93.69 207 VAL A C 1
ATOM 1576 O O . VAL A 1 207 ? 0.738 -10.213 -4.719 1.00 93.69 207 VAL A O 1
ATOM 1579 N N . GLU A 1 208 ? 2.632 -11.102 -5.532 1.00 92.94 208 GLU A N 1
ATOM 1580 C CA . GLU A 1 208 ? 3.435 -10.701 -4.381 1.00 92.94 208 GLU A CA 1
ATOM 1581 C C . GLU A 1 208 ? 3.663 -9.183 -4.372 1.00 92.94 208 GLU A C 1
ATOM 1583 O O . GLU A 1 208 ? 3.504 -8.565 -3.321 1.00 92.94 208 GLU A O 1
ATOM 1588 N N . MET A 1 209 ? 3.860 -8.546 -5.538 1.00 95.19 209 MET A N 1
ATOM 1589 C CA . MET A 1 209 ? 3.899 -7.079 -5.649 1.00 95.19 209 MET A CA 1
ATOM 1590 C C . MET A 1 209 ? 2.581 -6.43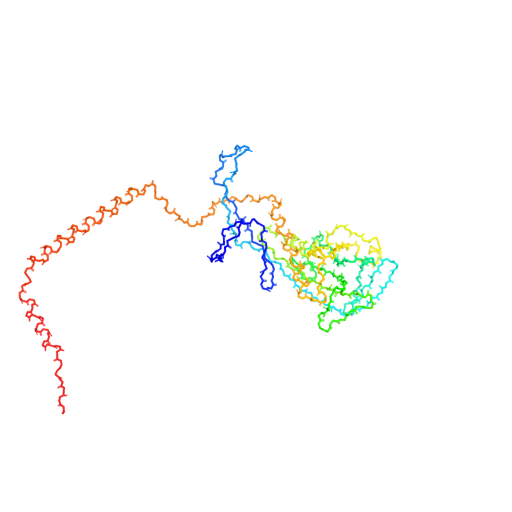0 -5.206 1.00 95.19 209 MET A C 1
ATOM 1592 O O . MET A 1 209 ? 2.586 -5.460 -4.448 1.00 95.19 209 MET A O 1
ATOM 1596 N N . ALA A 1 210 ? 1.434 -6.990 -5.605 1.00 94.88 210 ALA A N 1
ATOM 1597 C CA . ALA A 1 210 ? 0.135 -6.502 -5.149 1.00 94.88 210 ALA A CA 1
ATOM 1598 C C . ALA A 1 210 ? -0.030 -6.635 -3.627 1.00 94.88 210 ALA A C 1
ATOM 1600 O O . ALA A 1 210 ? -0.543 -5.719 -2.977 1.00 94.88 210 ALA A O 1
ATOM 1601 N N . SER A 1 211 ? 0.431 -7.748 -3.050 1.00 91.44 211 SER A N 1
ATOM 1602 C CA . SER A 1 211 ? 0.408 -7.971 -1.603 1.00 91.44 211 SER A CA 1
ATOM 1603 C C . SER A 1 211 ? 1.332 -7.004 -0.861 1.00 91.44 211 SER A C 1
ATOM 1605 O O . SER A 1 211 ? 0.918 -6.420 0.140 1.00 91.44 211 SER A O 1
ATOM 1607 N N . LEU A 1 212 ? 2.541 -6.758 -1.375 1.00 93.00 212 LEU A N 1
ATOM 1608 C CA . LEU A 1 212 ? 3.509 -5.817 -0.807 1.00 93.00 212 LEU A CA 1
ATOM 1609 C C . LEU A 1 212 ? 2.943 -4.393 -0.742 1.00 93.00 212 LEU A C 1
ATOM 1611 O O . LEU A 1 212 ? 2.998 -3.739 0.302 1.00 93.00 212 LEU A O 1
ATOM 1615 N N . LEU A 1 213 ? 2.349 -3.933 -1.843 1.00 95.06 213 LEU A N 1
ATOM 1616 C CA . LEU A 1 213 ? 1.717 -2.619 -1.930 1.00 95.06 213 LEU A CA 1
ATOM 1617 C C . LEU A 1 213 ? 0.495 -2.506 -1.009 1.00 95.06 213 LEU A C 1
ATOM 1619 O O . LEU A 1 213 ? 0.334 -1.509 -0.306 1.00 95.06 213 LEU A O 1
ATOM 1623 N N . SER A 1 214 ? -0.335 -3.550 -0.952 1.00 93.62 214 SER A N 1
ATOM 1624 C CA . SER A 1 214 ? -1.499 -3.601 -0.054 1.00 93.62 214 SER A CA 1
ATOM 1625 C C . SER A 1 214 ? -1.077 -3.560 1.417 1.00 93.62 214 SER A C 1
ATOM 1627 O O . SER A 1 214 ? -1.683 -2.854 2.226 1.00 93.62 214 SER A O 1
ATOM 1629 N N . ARG A 1 215 ? 0.014 -4.257 1.757 1.00 92.00 215 ARG A N 1
ATOM 1630 C CA . ARG A 1 215 ? 0.623 -4.242 3.090 1.00 92.00 215 ARG A CA 1
ATOM 1631 C C . ARG A 1 215 ? 1.106 -2.847 3.477 1.00 92.00 215 ARG A C 1
ATOM 1633 O O . ARG A 1 215 ? 0.914 -2.434 4.619 1.00 92.00 215 ARG A O 1
ATOM 1640 N N . PHE A 1 216 ? 1.730 -2.121 2.549 1.00 92.88 216 PHE A N 1
ATOM 1641 C CA . PHE A 1 216 ? 2.130 -0.736 2.795 1.00 92.88 216 PHE A CA 1
ATOM 1642 C C . PHE A 1 216 ? 0.903 0.141 3.063 1.00 92.88 216 PHE A C 1
ATOM 1644 O O . PHE A 1 216 ? 0.848 0.835 4.077 1.00 92.88 216 PHE A O 1
ATOM 1651 N N . ALA A 1 217 ? -0.107 0.059 2.193 1.00 93.19 217 ALA A N 1
ATOM 1652 C CA . ALA A 1 217 ? -1.311 0.877 2.275 1.00 93.19 217 ALA A CA 1
ATOM 1653 C C . ALA A 1 217 ? -2.077 0.679 3.594 1.00 93.19 217 ALA A C 1
ATOM 1655 O O . ALA A 1 217 ? -2.439 1.657 4.253 1.00 93.19 217 ALA A O 1
ATOM 1656 N N . ILE A 1 218 ? -2.271 -0.570 4.040 1.00 90.44 218 ILE A N 1
ATOM 1657 C CA . ILE A 1 218 ? -2.906 -0.819 5.342 1.00 90.44 218 ILE A CA 1
ATOM 1658 C C . ILE A 1 218 ? -2.022 -0.359 6.506 1.00 90.44 218 ILE A C 1
ATOM 1660 O O . ILE A 1 218 ? -2.533 0.108 7.522 1.00 90.44 218 ILE A O 1
ATOM 1664 N N . GLY A 1 219 ? -0.697 -0.453 6.358 1.00 89.50 219 GLY A N 1
ATOM 1665 C CA . GLY A 1 219 ? 0.265 0.023 7.346 1.00 89.50 219 GLY A CA 1
ATOM 1666 C C . GLY A 1 219 ? 0.150 1.530 7.570 1.00 89.50 219 GLY A C 1
ATOM 1667 O O . GLY A 1 219 ? 0.221 1.981 8.710 1.00 89.50 219 GLY A O 1
ATOM 1668 N N . VAL A 1 220 ? -0.119 2.298 6.510 1.00 90.75 220 VAL A N 1
ATOM 1669 C CA . VAL A 1 220 ? -0.397 3.741 6.597 1.00 90.75 220 VAL A CA 1
ATOM 1670 C C . VAL A 1 220 ? -1.687 4.010 7.366 1.00 90.75 220 VAL A C 1
ATOM 1672 O O . VAL A 1 220 ? -1.697 4.873 8.243 1.00 90.75 220 VAL A O 1
ATOM 1675 N N . VAL A 1 221 ? -2.755 3.250 7.104 1.00 89.62 221 VAL A N 1
ATOM 1676 C CA . VAL A 1 221 ? -4.011 3.358 7.868 1.00 89.62 221 VAL A CA 1
ATOM 1677 C C . VAL A 1 221 ? -3.782 3.038 9.346 1.00 89.62 221 VAL A C 1
ATOM 1679 O O . VAL A 1 221 ? -4.221 3.796 10.209 1.00 89.62 221 VAL A O 1
ATOM 1682 N N . ALA A 1 222 ? -3.061 1.957 9.642 1.00 86.00 222 ALA A N 1
ATOM 1683 C CA . ALA A 1 222 ? -2.753 1.543 11.005 1.00 86.00 222 ALA A CA 1
ATOM 1684 C C . ALA A 1 222 ? -1.892 2.582 11.743 1.00 86.00 222 ALA A C 1
ATOM 1686 O O . ALA A 1 222 ? -2.177 2.916 12.891 1.00 86.00 222 ALA A O 1
ATOM 1687 N N . ALA A 1 223 ? -0.868 3.128 11.081 1.00 85.88 223 ALA A N 1
ATOM 1688 C CA . ALA A 1 223 ? -0.028 4.182 11.641 1.00 85.88 223 ALA A CA 1
ATOM 1689 C C . ALA A 1 223 ? -0.850 5.443 11.930 1.00 85.88 223 ALA A C 1
ATOM 1691 O O . ALA A 1 223 ? -0.800 5.960 13.043 1.00 85.88 223 ALA A O 1
ATOM 1692 N N . ALA A 1 224 ? -1.669 5.883 10.971 1.00 86.00 224 ALA A N 1
ATOM 1693 C CA . ALA A 1 224 ? -2.543 7.037 11.141 1.00 86.00 224 ALA A CA 1
ATOM 1694 C C . ALA A 1 224 ? -3.556 6.834 12.278 1.00 86.00 224 ALA A C 1
ATOM 1696 O O . ALA A 1 224 ? -3.810 7.764 13.037 1.00 86.00 224 ALA A O 1
ATOM 1697 N N . ALA A 1 225 ? -4.118 5.633 12.428 1.00 81.62 225 ALA A N 1
ATOM 1698 C CA . ALA A 1 225 ? -5.054 5.318 13.505 1.00 81.62 225 ALA A CA 1
ATOM 1699 C C . ALA A 1 225 ? -4.410 5.395 14.903 1.00 81.62 225 ALA A C 1
ATOM 1701 O O . ALA A 1 225 ? -5.076 5.789 15.858 1.00 81.62 225 ALA A O 1
ATOM 1702 N N . GLU A 1 226 ? -3.123 5.059 15.029 1.00 78.62 226 GLU A N 1
ATOM 1703 C CA . GLU A 1 226 ? -2.387 5.145 16.298 1.00 78.62 226 GLU A CA 1
ATOM 1704 C C . GLU A 1 226 ? -1.876 6.558 16.605 1.00 78.62 226 GLU A C 1
ATOM 1706 O O . GLU A 1 226 ? -1.804 6.945 17.773 1.00 78.62 226 GLU A O 1
ATOM 1711 N N . THR A 1 227 ? -1.511 7.337 15.583 1.00 82.62 227 THR A N 1
ATOM 1712 C CA . THR A 1 227 ? -0.941 8.680 15.775 1.00 82.62 227 THR A CA 1
ATOM 1713 C C . THR A 1 227 ? -1.986 9.786 15.815 1.00 82.62 227 THR A C 1
ATOM 1715 O O . THR A 1 227 ? -1.741 10.830 16.422 1.00 82.62 227 THR A O 1
ATOM 1718 N N . ASN A 1 228 ? -3.132 9.606 15.154 1.00 79.25 228 ASN A N 1
ATOM 1719 C CA . ASN A 1 228 ? -4.167 10.632 15.125 1.00 79.25 228 ASN A CA 1
ATOM 1720 C C . ASN A 1 228 ? -4.851 10.771 16.494 1.00 79.25 228 ASN A C 1
ATOM 1722 O O . ASN A 1 228 ? -5.034 9.781 17.209 1.00 79.25 228 ASN A O 1
ATOM 1726 N N . PRO A 1 229 ? -5.291 11.990 16.860 1.00 79.06 229 PRO A N 1
ATOM 1727 C CA . PRO A 1 229 ? -6.103 12.191 18.050 1.00 79.06 229 PRO A CA 1
ATOM 1728 C C . PRO A 1 229 ? -7.333 11.282 18.034 1.00 79.06 229 PRO A C 1
ATOM 1730 O O . PRO A 1 229 ? -8.067 11.220 17.046 1.00 79.06 229 PRO A O 1
ATOM 1733 N N . LYS A 1 230 ? -7.572 10.589 19.149 1.00 75.69 230 LYS A N 1
ATOM 1734 C CA . LYS A 1 230 ? -8.727 9.700 19.287 1.00 75.69 230 LYS A CA 1
ATOM 1735 C C . LYS A 1 230 ? -10.017 10.511 19.216 1.00 75.69 230 LYS A C 1
ATOM 1737 O O . LYS A 1 230 ? -10.176 11.493 19.943 1.00 75.69 230 LYS A O 1
ATOM 1742 N N . ALA A 1 231 ? -10.952 10.076 18.378 1.00 73.00 231 ALA A N 1
ATOM 1743 C CA . ALA A 1 231 ? -12.290 10.645 18.357 1.00 73.00 231 ALA A CA 1
ATOM 1744 C C . ALA A 1 231 ? -13.028 10.265 19.650 1.00 73.00 231 ALA A C 1
ATOM 1746 O O . ALA A 1 231 ? -13.145 9.087 19.985 1.00 73.00 231 ALA A O 1
ATOM 1747 N N . ILE A 1 232 ? -13.524 11.262 20.384 1.00 72.25 232 ILE A N 1
ATOM 1748 C CA . ILE A 1 232 ? -14.374 11.033 21.554 1.00 72.25 232 ILE A CA 1
ATOM 1749 C C . ILE A 1 232 ? -15.816 11.038 21.069 1.00 72.25 232 ILE A C 1
ATOM 1751 O O . ILE A 1 232 ? -16.359 12.084 20.715 1.00 72.25 232 ILE A O 1
ATOM 1755 N N . VAL A 1 233 ? -16.431 9.861 21.050 1.00 68.88 233 VAL A N 1
ATOM 1756 C CA . VAL A 1 233 ? -17.843 9.713 20.708 1.00 68.88 233 VAL A CA 1
ATOM 1757 C C . VAL A 1 233 ? -18.641 9.573 22.005 1.00 68.88 233 VAL A C 1
ATOM 1759 O O . VAL A 1 233 ? -18.318 8.705 22.820 1.00 68.88 233 VAL A O 1
ATOM 1762 N N . PRO A 1 234 ? -19.675 10.404 22.235 1.00 66.75 234 PRO A N 1
ATOM 1763 C CA . PRO A 1 234 ? -20.583 10.212 23.356 1.00 66.75 234 PRO A CA 1
ATOM 1764 C C . PRO A 1 234 ? -21.260 8.845 23.236 1.00 66.75 234 PRO A C 1
ATOM 1766 O O . PRO A 1 234 ? -21.964 8.573 22.264 1.00 66.75 234 PRO A O 1
ATOM 1769 N N . GLY A 1 235 ? -21.051 7.979 24.220 1.00 65.69 235 GLY A N 1
ATOM 1770 C CA . GLY A 1 235 ? -21.561 6.617 24.189 1.00 65.69 235 GLY A CA 1
ATOM 1771 C C . GLY A 1 235 ? -21.513 5.961 25.559 1.00 65.69 235 GLY A C 1
ATOM 1772 O O . GLY A 1 235 ? -20.848 6.437 26.479 1.00 65.69 235 GLY A O 1
ATOM 1773 N N . HIS A 1 236 ? -22.245 4.861 25.696 1.00 59.31 236 HIS A N 1
ATOM 1774 C CA . HIS A 1 236 ? -22.109 3.998 26.863 1.00 59.31 236 HIS A CA 1
ATOM 1775 C C . HIS A 1 236 ? -20.822 3.185 26.718 1.00 59.31 236 HIS A C 1
ATOM 1777 O O . HIS A 1 236 ? -20.455 2.806 25.606 1.00 59.31 236 HIS A O 1
ATOM 1783 N N . ALA A 1 237 ? -20.141 2.912 27.833 1.00 57.91 237 ALA A N 1
ATOM 1784 C CA . ALA A 1 237 ? -18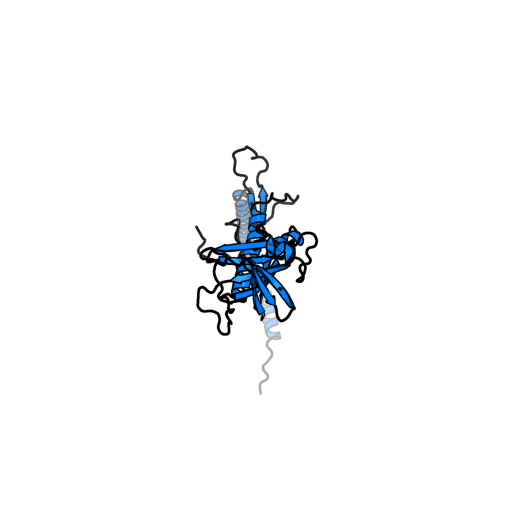.967 2.047 27.817 1.00 57.91 237 ALA A CA 1
ATOM 1785 C C . ALA A 1 237 ? -19.315 0.695 27.155 1.00 57.91 237 ALA A C 1
ATOM 1787 O O . ALA A 1 237 ? -20.408 0.171 27.400 1.00 57.91 237 ALA A O 1
ATOM 1788 N N . PRO A 1 238 ? -18.420 0.127 26.327 1.00 55.56 238 PRO A N 1
ATOM 1789 C CA . PRO A 1 238 ? -18.687 -1.120 25.629 1.00 55.56 238 PRO A CA 1
ATOM 1790 C C . PRO A 1 238 ? -18.933 -2.233 26.654 1.00 55.56 238 PRO A C 1
ATOM 1792 O O . PRO A 1 238 ? -18.074 -2.558 27.475 1.00 55.56 238 PRO A O 1
ATOM 1795 N N . ALA A 1 239 ? -20.140 -2.794 26.637 1.00 52.38 239 ALA A N 1
ATOM 1796 C CA . ALA A 1 239 ? -20.551 -3.835 27.567 1.00 52.38 239 ALA A CA 1
ATOM 1797 C C . ALA A 1 239 ? -20.252 -5.210 26.960 1.00 52.38 239 ALA A C 1
ATOM 1799 O O . ALA A 1 239 ? -21.090 -5.783 26.267 1.00 52.38 239 ALA A O 1
ATOM 1800 N N . GLN A 1 240 ? -19.064 -5.762 27.218 1.00 43.88 240 GLN A N 1
ATOM 1801 C CA . GLN A 1 240 ? -18.766 -7.150 26.862 1.00 43.88 240 GLN A CA 1
ATOM 1802 C C . GLN A 1 240 ? -18.952 -8.046 28.089 1.00 43.88 240 GLN A C 1
ATOM 1804 O O . GLN A 1 240 ? -18.147 -8.038 29.018 1.00 43.88 240 GLN A O 1
ATOM 1809 N N . GLY A 1 241 ? -20.045 -8.810 28.086 1.00 52.16 241 GLY A N 1
ATOM 1810 C CA . GLY A 1 241 ? -20.406 -9.718 29.170 1.00 52.16 241 GLY A CA 1
ATOM 1811 C C . GLY A 1 241 ? -20.975 -8.982 30.381 1.00 52.16 241 GLY A C 1
ATOM 1812 O O . GLY A 1 241 ? -20.273 -8.293 31.117 1.00 52.16 241 GLY A O 1
ATOM 1813 N N . VAL A 1 242 ? -22.266 -9.175 30.647 1.00 47.91 242 VAL A N 1
ATOM 1814 C CA . VAL A 1 242 ? -22.852 -8.758 31.924 1.00 47.91 242 VAL A CA 1
ATOM 1815 C C . VAL A 1 242 ? -22.320 -9.716 32.991 1.00 47.91 242 VAL A C 1
ATOM 1817 O O . VAL A 1 242 ? -22.915 -10.757 33.267 1.00 47.91 242 VAL A O 1
ATOM 1820 N N . ARG A 1 243 ? -21.152 -9.421 33.576 1.00 51.38 243 ARG A N 1
ATOM 1821 C CA . ARG A 1 243 ? -20.703 -10.161 34.756 1.00 51.38 243 ARG A CA 1
ATOM 1822 C C . ARG A 1 243 ? -21.619 -9.744 35.892 1.00 51.38 243 ARG A C 1
ATOM 1824 O O . ARG A 1 243 ? -21.532 -8.618 36.374 1.00 51.38 243 ARG A O 1
ATOM 1831 N N . ILE A 1 244 ? -22.495 -10.651 36.314 1.00 53.78 244 ILE A N 1
ATOM 1832 C CA . ILE A 1 244 ? -23.293 -10.454 37.522 1.00 53.78 244 ILE A CA 1
ATOM 1833 C C . ILE A 1 244 ? -22.305 -10.344 38.684 1.00 53.78 244 ILE A C 1
ATOM 1835 O O . ILE A 1 244 ? -21.775 -11.336 39.187 1.00 53.78 244 ILE A O 1
ATOM 1839 N N . GLN A 1 245 ? -22.000 -9.112 39.076 1.00 56.16 245 GLN A N 1
ATOM 1840 C CA . GLN A 1 245 ? -21.248 -8.838 40.282 1.00 56.16 245 GLN A CA 1
ATOM 1841 C C . GLN A 1 245 ? -22.222 -9.024 41.441 1.00 56.16 245 GLN A C 1
ATOM 1843 O O . GLN A 1 245 ? -23.054 -8.167 41.737 1.00 56.16 245 GLN A O 1
ATOM 1848 N N . LEU A 1 246 ? -22.161 -10.193 42.078 1.00 61.62 246 LEU A N 1
ATOM 1849 C CA . LEU A 1 246 ? -22.896 -10.432 43.310 1.00 61.62 246 LEU A CA 1
ATOM 1850 C C . LEU A 1 246 ? -22.345 -9.471 44.367 1.00 61.62 246 LEU A C 1
ATOM 1852 O O . LEU A 1 246 ? -21.253 -9.681 44.890 1.00 61.62 246 LEU A O 1
ATOM 1856 N N . ARG A 1 247 ? -23.108 -8.416 44.682 1.00 68.94 247 ARG A N 1
ATOM 1857 C CA . ARG A 1 247 ? -22.761 -7.404 45.698 1.00 68.94 247 ARG A CA 1
ATOM 1858 C C . ARG A 1 247 ? -22.368 -8.031 47.040 1.00 68.94 247 ARG A C 1
ATOM 1860 O O . ARG A 1 247 ? -21.556 -7.477 47.768 1.00 68.94 247 ARG A O 1
ATOM 1867 N N . SER A 1 248 ? -22.944 -9.189 47.356 1.00 75.81 248 SER A N 1
ATOM 1868 C CA . SER A 1 248 ? -22.512 -10.042 48.456 1.00 75.81 248 SER A CA 1
ATOM 1869 C C . SER A 1 248 ? -22.653 -11.513 48.044 1.00 75.81 248 SER A C 1
ATOM 1871 O O . SER A 1 248 ? -23.775 -12.029 48.013 1.00 75.81 248 SER A O 1
ATOM 1873 N N . PRO A 1 249 ? -21.548 -12.213 47.724 1.00 78.69 249 PRO A N 1
ATOM 1874 C CA . PRO A 1 249 ? -21.592 -13.640 47.394 1.00 78.69 249 PRO A CA 1
ATOM 1875 C C . PRO A 1 249 ? -22.051 -14.487 48.591 1.00 78.69 249 PRO A C 1
ATOM 1877 O O . PRO A 1 249 ? -22.651 -15.548 48.415 1.00 78.69 249 PRO A O 1
ATOM 1880 N N . VAL A 1 250 ? -21.838 -13.982 49.811 1.00 84.25 250 VAL A N 1
ATOM 1881 C CA . VAL A 1 250 ? -22.294 -14.610 51.054 1.00 84.25 250 VAL A CA 1
ATOM 1882 C C . VAL A 1 250 ? -23.819 -14.596 51.138 1.00 84.25 250 VAL A C 1
ATOM 1884 O O . VAL A 1 250 ? -24.415 -15.643 51.366 1.00 84.25 250 VAL A O 1
ATOM 1887 N N . LEU A 1 251 ? -24.461 -13.447 50.890 1.00 84.00 251 LEU A N 1
ATOM 1888 C CA . LEU A 1 251 ? -25.923 -13.326 50.939 1.00 84.00 251 LEU A CA 1
ATOM 1889 C C . LEU A 1 251 ? -26.596 -14.245 49.910 1.00 84.00 251 LEU A C 1
ATOM 1891 O O . LEU A 1 251 ? -27.564 -14.930 50.226 1.00 84.00 251 LEU A O 1
ATOM 1895 N N . PHE A 1 252 ? -26.049 -14.295 48.694 1.00 85.06 252 PHE A N 1
ATOM 1896 C CA . PHE A 1 252 ? -26.555 -15.160 47.629 1.00 85.06 252 PHE A CA 1
ATOM 1897 C C . PHE A 1 252 ? -26.453 -16.648 47.993 1.00 85.06 252 PHE A C 1
ATOM 1899 O O . PHE A 1 252 ? -27.419 -17.394 47.845 1.00 85.06 252 PHE A O 1
ATOM 1906 N N . SER A 1 253 ? -25.314 -17.066 48.551 1.00 87.81 253 SER A N 1
ATOM 1907 C CA . SER A 1 253 ? -25.120 -18.444 49.018 1.00 87.81 253 SER A CA 1
ATOM 1908 C C . SER A 1 253 ? -26.085 -18.804 50.156 1.00 87.81 253 SER A C 1
ATOM 1910 O O . SER A 1 253 ? -26.618 -19.909 50.191 1.00 87.81 253 SER A O 1
ATOM 1912 N N . LEU A 1 254 ? -26.378 -17.855 51.050 1.00 89.31 254 LEU A N 1
ATOM 1913 C CA . LEU A 1 254 ? -27.323 -18.028 52.158 1.00 89.31 254 LEU A CA 1
ATOM 1914 C C . LEU A 1 254 ? -28.764 -18.241 51.658 1.00 89.31 254 LEU A C 1
ATOM 1916 O O . LEU A 1 254 ? -29.495 -19.090 52.174 1.00 89.31 254 LEU A O 1
ATOM 1920 N N . ILE A 1 255 ? -29.161 -17.522 50.604 1.00 89.88 255 ILE A N 1
ATOM 1921 C CA . ILE A 1 255 ? -30.464 -17.707 49.951 1.00 89.88 255 ILE A CA 1
ATOM 1922 C C . ILE A 1 255 ? -30.544 -19.095 49.298 1.00 89.88 255 ILE A C 1
ATOM 1924 O O . ILE A 1 255 ? -31.528 -19.806 49.485 1.00 89.88 255 ILE A O 1
ATOM 1928 N N . LEU A 1 256 ? -29.497 -19.535 48.595 1.00 90.31 256 LEU A N 1
ATOM 1929 C CA . LEU A 1 256 ? -29.485 -20.861 47.965 1.00 90.31 256 LEU A CA 1
ATOM 1930 C C . LEU A 1 256 ? -29.570 -22.000 48.989 1.00 90.31 256 LEU A C 1
ATOM 1932 O O . LEU A 1 256 ? -30.343 -22.941 48.805 1.00 90.31 256 LEU A O 1
ATOM 1936 N N . VAL A 1 257 ? -28.826 -21.899 50.093 1.00 94.38 257 VAL A N 1
ATOM 1937 C CA . VAL A 1 257 ? -28.859 -22.900 51.171 1.00 94.38 257 VAL A CA 1
ATOM 1938 C C . VAL A 1 257 ? -30.229 -22.944 51.847 1.00 94.38 257 VAL A C 1
ATOM 1940 O O . VAL A 1 257 ? -30.740 -24.030 52.121 1.00 94.38 257 VAL A O 1
ATOM 1943 N N . SER A 1 258 ? -30.856 -21.790 52.087 1.00 92.44 258 SER A N 1
ATOM 1944 C CA . SER A 1 258 ? -32.180 -21.742 52.722 1.00 92.44 258 SER A CA 1
ATOM 1945 C C . SER A 1 258 ? -33.276 -22.330 51.828 1.00 92.44 258 SER A C 1
ATOM 1947 O O . SER A 1 258 ? -34.088 -23.117 52.315 1.00 92.44 258 SER A O 1
ATOM 1949 N N . ILE A 1 259 ? -33.256 -22.057 50.519 1.00 95.81 259 ILE A N 1
ATOM 1950 C CA . ILE A 1 259 ? -34.167 -22.695 49.555 1.00 95.81 259 ILE A CA 1
ATOM 1951 C C . ILE A 1 259 ? -33.960 -24.216 49.534 1.00 95.81 259 ILE A C 1
ATOM 1953 O O . ILE A 1 259 ? -34.938 -24.959 49.625 1.00 95.81 259 ILE A O 1
ATOM 1957 N N . GLY A 1 260 ? -32.709 -24.686 49.477 1.00 94.69 260 GLY A N 1
ATOM 1958 C CA . GLY A 1 260 ? -32.396 -26.119 49.489 1.00 94.69 260 GLY A CA 1
ATOM 1959 C C . GLY A 1 260 ? -32.883 -26.829 50.758 1.00 94.69 260 GLY A C 1
ATOM 1960 O O . GLY A 1 260 ? -33.451 -27.919 50.684 1.00 94.69 260 GLY A O 1
ATOM 1961 N N . LEU A 1 261 ? -32.740 -26.190 51.922 1.00 95.00 261 LEU A N 1
ATOM 1962 C CA . LEU A 1 261 ? -33.257 -26.706 53.194 1.00 95.00 261 LEU A CA 1
ATOM 1963 C C . LEU A 1 261 ? -34.783 -26.792 53.209 1.00 95.00 261 LEU A C 1
ATOM 1965 O O . LEU A 1 261 ? -35.333 -27.814 53.616 1.00 95.00 261 LEU A O 1
ATOM 1969 N N . ILE A 1 262 ? -35.473 -25.748 52.743 1.00 95.50 262 ILE A N 1
ATOM 1970 C CA . ILE A 1 262 ? -36.940 -25.727 52.692 1.00 95.50 262 ILE A CA 1
ATOM 1971 C C . ILE A 1 262 ? -37.457 -26.816 51.747 1.00 95.50 262 ILE A C 1
ATOM 1973 O O . ILE A 1 262 ? -38.360 -27.564 52.117 1.00 95.50 262 ILE A O 1
ATOM 1977 N N . GLN A 1 263 ? -36.863 -26.952 50.558 1.00 93.94 263 GLN A N 1
ATOM 1978 C CA . GLN A 1 263 ? -37.235 -27.994 49.597 1.00 93.94 263 GLN A CA 1
ATOM 1979 C C . GLN A 1 263 ? -36.979 -29.400 50.149 1.00 93.94 263 GLN A C 1
ATOM 1981 O O . GLN A 1 263 ? -37.834 -30.273 50.011 1.00 93.94 263 GLN A O 1
ATOM 1986 N N . SER A 1 264 ? -35.856 -29.607 50.841 1.00 91.88 264 SER A N 1
ATOM 1987 C CA . SER A 1 264 ? -35.551 -30.873 51.514 1.00 91.88 264 SER A CA 1
ATOM 1988 C C . SER A 1 264 ? -36.576 -31.200 52.608 1.00 91.88 264 SER A C 1
ATOM 1990 O O . SER A 1 264 ? -37.122 -32.303 52.639 1.00 91.88 264 SER A O 1
ATOM 1992 N N . CYS A 1 265 ? -36.936 -30.228 53.452 1.00 93.44 265 CYS A N 1
ATOM 1993 C CA . CYS A 1 265 ? -37.981 -30.401 54.465 1.00 93.44 265 CYS A CA 1
ATOM 1994 C C . CYS A 1 265 ? -39.342 -30.746 53.846 1.00 93.44 265 CYS A C 1
ATOM 1996 O O . CYS A 1 265 ? -40.000 -31.680 54.303 1.00 93.44 265 CYS A O 1
ATOM 1998 N N . LEU A 1 266 ? -39.756 -30.032 52.794 1.00 91.56 266 LEU A N 1
ATOM 1999 C CA . LEU A 1 266 ? -41.005 -30.314 52.082 1.00 91.56 266 LEU A CA 1
ATOM 2000 C C . LEU A 1 266 ? -41.001 -31.719 51.471 1.00 91.56 266 LEU A C 1
ATOM 2002 O O . LEU A 1 266 ? -42.003 -32.422 51.570 1.00 91.56 266 LEU A O 1
ATOM 2006 N N . PHE A 1 267 ? -39.873 -32.157 50.910 1.00 92.50 267 PHE A N 1
ATOM 2007 C CA . PHE A 1 267 ? -39.720 -33.504 50.367 1.00 92.50 267 PHE A CA 1
ATOM 2008 C C . PHE A 1 267 ? -39.855 -34.578 51.454 1.00 92.50 267 PHE A C 1
ATOM 2010 O O . PHE A 1 267 ? -40.609 -35.535 51.289 1.00 92.50 267 PHE A O 1
ATOM 2017 N N . VAL A 1 268 ? -39.205 -34.398 52.608 1.00 90.12 268 VAL A N 1
ATOM 2018 C CA . VAL A 1 268 ? -39.319 -35.328 53.745 1.00 90.12 268 VAL A CA 1
ATOM 2019 C C . VAL A 1 268 ? -40.757 -35.401 54.266 1.00 90.12 268 VAL A C 1
ATOM 2021 O O . VAL A 1 268 ? -41.251 -36.491 54.562 1.00 90.12 268 VAL A O 1
ATOM 2024 N N . ILE A 1 269 ? -41.450 -34.262 54.359 1.00 89.25 269 ILE A N 1
ATOM 2025 C CA . ILE A 1 269 ? -42.859 -34.208 54.769 1.00 89.25 269 ILE A CA 1
ATOM 2026 C C . ILE A 1 269 ? -43.739 -34.930 53.743 1.00 89.25 269 ILE A C 1
ATOM 2028 O O . ILE A 1 269 ? -44.555 -35.762 54.136 1.00 89.25 269 ILE A O 1
ATOM 2032 N N . ALA A 1 270 ? -43.545 -34.676 52.448 1.00 86.62 270 ALA A N 1
ATOM 2033 C CA . ALA A 1 270 ? -44.288 -35.332 51.376 1.00 86.62 270 ALA A CA 1
ATOM 2034 C C . ALA A 1 270 ? -44.093 -36.856 51.388 1.00 86.62 270 ALA A C 1
ATOM 2036 O O . ALA A 1 270 ? -45.071 -37.593 51.301 1.00 86.62 270 ALA A O 1
ATOM 2037 N N . VAL A 1 271 ? -42.863 -37.342 51.590 1.00 87.75 271 VAL A N 1
ATOM 2038 C CA . VAL A 1 271 ? -42.569 -38.781 51.718 1.00 87.75 271 VAL A CA 1
ATOM 2039 C C . VAL A 1 271 ? -43.242 -39.380 52.956 1.00 87.75 271 VAL A C 1
ATOM 2041 O O . VAL A 1 271 ? -43.811 -40.467 52.875 1.00 87.75 271 VAL A O 1
ATOM 2044 N N . LYS A 1 272 ? -43.233 -38.678 54.098 1.00 84.62 272 LYS A N 1
ATOM 2045 C CA . LYS A 1 272 ? -43.919 -39.136 55.320 1.00 84.62 272 LYS A CA 1
ATOM 2046 C C . LYS A 1 272 ? -45.441 -39.165 55.192 1.00 84.62 272 LYS A C 1
ATOM 2048 O O . LYS A 1 272 ? -46.071 -40.032 55.788 1.00 84.62 272 LYS A O 1
ATOM 2053 N N . PHE A 1 273 ? -46.036 -38.212 54.480 1.00 82.00 273 PHE A N 1
ATOM 2054 C CA . PHE A 1 273 ? -47.474 -38.221 54.206 1.00 82.00 273 PHE A CA 1
ATOM 2055 C C . PHE A 1 273 ? -47.834 -39.287 53.166 1.00 82.00 273 PHE A C 1
ATOM 2057 O O . PHE A 1 273 ? -48.808 -40.007 53.356 1.00 82.00 273 PHE A O 1
ATOM 2064 N N . GLY A 1 274 ? -47.007 -39.457 52.132 1.00 73.38 274 GLY A N 1
ATOM 2065 C CA . GLY A 1 274 ? -47.143 -40.510 51.127 1.00 73.38 274 GLY A CA 1
ATOM 2066 C C . GLY A 1 274 ? -47.082 -41.917 51.721 1.00 73.38 274 GLY A C 1
ATOM 2067 O O . GLY A 1 274 ? -47.889 -42.761 51.361 1.00 73.38 274 GLY A O 1
ATOM 2068 N N . SER A 1 275 ? -46.196 -42.164 52.691 1.00 71.69 275 SER A N 1
ATOM 2069 C CA . SER A 1 275 ? -46.104 -43.465 53.371 1.00 71.69 275 SER A CA 1
ATOM 2070 C C . SER A 1 275 ? -47.223 -43.732 54.383 1.00 71.69 275 SER A C 1
ATOM 2072 O O . SER A 1 275 ? -47.364 -44.862 54.842 1.00 71.69 275 SER A O 1
ATOM 2074 N N . ARG A 1 276 ? -48.016 -42.712 54.740 1.00 63.56 276 ARG A N 1
ATOM 2075 C CA . ARG A 1 276 ? -49.206 -42.836 55.602 1.00 63.56 276 ARG A CA 1
ATOM 2076 C C . ARG A 1 276 ? -50.520 -42.898 54.833 1.00 63.56 276 ARG A C 1
ATOM 2078 O O . ARG A 1 276 ? -51.554 -43.163 55.439 1.00 63.56 276 ARG A O 1
ATOM 2085 N N . LEU A 1 277 ? -50.493 -42.652 53.528 1.00 61.50 277 LEU A N 1
ATOM 2086 C CA . LEU A 1 277 ? -51.615 -42.950 52.656 1.00 61.50 277 LEU A CA 1
ATOM 2087 C C . LEU A 1 277 ? -51.611 -44.462 52.415 1.00 61.50 277 LEU A C 1
ATOM 2089 O O . LEU A 1 277 ? -50.912 -44.964 51.539 1.00 61.50 277 LEU A O 1
ATOM 2093 N N . GLU A 1 278 ? -52.383 -45.198 53.215 1.00 62.94 278 GLU A N 1
ATOM 2094 C CA . GLU A 1 278 ? -52.826 -46.530 52.812 1.00 62.94 278 GLU A CA 1
ATOM 2095 C C . GLU A 1 278 ? -53.609 -46.359 51.513 1.00 62.94 278 GLU A C 1
ATOM 2097 O O . GLU A 1 278 ? -54.694 -45.777 51.500 1.00 62.94 278 GLU A O 1
ATOM 2102 N N . VAL A 1 279 ? -53.032 -46.810 50.399 1.00 60.91 279 VAL A N 1
ATOM 2103 C CA . VAL A 1 279 ? -53.766 -46.916 49.142 1.00 60.91 279 VAL A CA 1
ATOM 2104 C C . VAL A 1 279 ? -54.903 -47.901 49.412 1.00 60.91 279 VAL A C 1
ATOM 2106 O O . VAL A 1 279 ? -54.618 -49.073 49.679 1.00 60.91 279 VAL A O 1
ATOM 2109 N N . PRO A 1 280 ? -56.182 -47.478 49.396 1.00 52.06 280 PRO A N 1
ATOM 2110 C CA . PRO A 1 280 ? -57.269 -48.422 49.565 1.00 52.06 280 PRO A CA 1
ATOM 2111 C C . PRO A 1 280 ? -57.160 -49.448 48.436 1.00 52.06 280 PRO A C 1
ATOM 2113 O O . PRO A 1 280 ? -57.081 -49.087 47.261 1.00 52.06 280 PRO A O 1
ATOM 2116 N N . VAL A 1 281 ? -57.156 -50.733 48.798 1.00 54.69 281 VAL A N 1
ATOM 2117 C CA . VAL A 1 281 ? -57.002 -51.897 47.898 1.00 54.69 281 VAL A CA 1
ATOM 2118 C C . VAL A 1 281 ? -57.994 -51.878 46.716 1.00 54.69 281 VAL A C 1
ATOM 2120 O O . VAL A 1 281 ? -57.769 -52.522 45.695 1.00 54.69 281 VAL A O 1
ATOM 2123 N N . VAL A 1 282 ? -59.043 -51.054 46.792 1.00 53.53 282 VAL A N 1
ATOM 2124 C CA . VAL A 1 282 ? -59.989 -50.765 45.702 1.00 53.53 282 VAL A CA 1
ATOM 2125 C C . VAL A 1 282 ? -59.306 -50.178 44.453 1.00 53.53 282 VAL A C 1
ATOM 2127 O O . VAL A 1 282 ? -59.734 -50.457 43.337 1.00 53.53 282 VAL A O 1
ATOM 2130 N N . ALA A 1 283 ? -58.207 -49.425 44.594 1.00 49.78 283 ALA A N 1
ATOM 2131 C CA . ALA A 1 283 ? -57.472 -48.900 43.437 1.00 49.78 283 ALA A CA 1
ATOM 2132 C C . ALA A 1 283 ? -56.670 -49.987 42.691 1.00 49.78 283 ALA A C 1
ATOM 2134 O O . ALA A 1 283 ? -56.449 -49.869 41.487 1.00 49.78 283 ALA A O 1
ATOM 2135 N N . ILE A 1 284 ? -56.280 -51.069 43.378 1.00 52.12 284 ILE A N 1
ATOM 2136 C CA . ILE A 1 284 ? -55.567 -52.201 42.765 1.00 52.12 284 ILE A CA 1
ATOM 2137 C C . ILE A 1 284 ? -56.561 -53.128 42.048 1.00 52.12 284 ILE A C 1
ATOM 2139 O O . ILE A 1 284 ? -56.256 -53.618 40.962 1.00 52.12 284 ILE A O 1
ATOM 2143 N N . SER A 1 285 ? -57.788 -53.298 42.568 1.00 51.03 285 SER A N 1
ATOM 2144 C CA . SER A 1 285 ? -58.801 -54.121 41.885 1.00 51.03 285 SER A CA 1
ATOM 2145 C C . SER A 1 285 ? -59.296 -53.497 40.576 1.00 51.03 285 SER A C 1
ATOM 2147 O O . SER A 1 285 ? -59.599 -54.233 39.641 1.00 51.03 285 SER A O 1
ATOM 2149 N N . GLN A 1 286 ? -59.326 -52.162 40.463 1.00 52.34 286 GLN A N 1
ATOM 2150 C CA . GLN A 1 286 ? -59.633 -51.505 39.186 1.00 52.34 286 GLN A CA 1
ATOM 2151 C C . GLN A 1 286 ? -58.481 -51.592 38.178 1.00 52.34 286 GLN A C 1
ATOM 2153 O O . GLN A 1 286 ? -58.729 -51.603 36.977 1.00 52.34 286 GLN A O 1
ATOM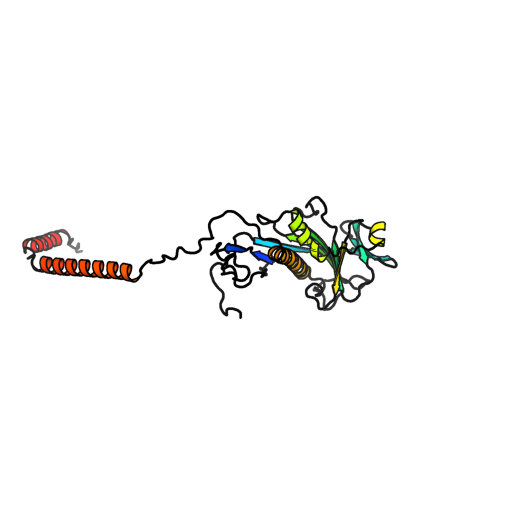 2158 N N . GLN A 1 287 ? -57.227 -51.716 38.624 1.00 52.44 287 GLN A N 1
ATOM 2159 C CA . GLN A 1 287 ? -56.094 -51.908 37.714 1.00 52.44 287 GLN A CA 1
ATOM 2160 C C . GLN A 1 287 ? -56.093 -53.310 37.077 1.00 52.44 287 GLN A C 1
ATOM 2162 O O . GLN A 1 287 ? -55.782 -53.435 35.892 1.00 52.44 287 GLN A O 1
ATOM 2167 N N . ASP A 1 288 ? -56.522 -54.343 37.812 1.00 52.22 288 ASP A N 1
ATOM 2168 C CA . ASP A 1 288 ? -56.735 -55.692 37.263 1.00 52.22 288 ASP A CA 1
ATOM 2169 C C . ASP A 1 288 ? -57.971 -55.777 36.349 1.00 52.22 288 ASP A C 1
ATOM 2171 O O . ASP A 1 288 ? -57.964 -56.518 35.362 1.00 52.22 288 ASP A O 1
ATOM 2175 N N . GLU A 1 289 ? -59.019 -54.996 36.621 1.00 53.44 289 GLU A N 1
ATOM 2176 C CA . GLU A 1 289 ? -60.215 -54.915 35.771 1.00 53.44 289 GLU A CA 1
ATOM 2177 C C . GLU A 1 289 ? -59.937 -54.155 34.460 1.00 53.44 289 GLU A C 1
ATOM 2179 O O . GLU A 1 289 ? -60.335 -54.600 33.382 1.00 53.44 289 GLU A O 1
ATOM 2184 N N . ILE A 1 290 ? -59.133 -53.086 34.510 1.00 53.50 290 ILE A N 1
ATOM 2185 C CA . ILE A 1 290 ? -58.643 -52.378 33.317 1.00 53.50 290 ILE A CA 1
ATOM 2186 C C . ILE A 1 290 ? -57.695 -53.278 32.508 1.00 53.50 290 ILE A C 1
ATOM 2188 O O . ILE A 1 290 ? -57.774 -53.303 31.281 1.00 53.50 290 ILE A O 1
ATOM 2192 N N . ARG A 1 291 ? -56.849 -54.099 33.147 1.00 48.66 291 ARG A N 1
ATOM 2193 C CA . ARG A 1 291 ? -55.957 -55.034 32.434 1.00 48.66 291 ARG A CA 1
ATOM 2194 C C . ARG A 1 291 ? -56.717 -56.118 31.662 1.00 48.66 291 ARG A C 1
ATOM 2196 O O . ARG A 1 291 ? -56.261 -56.518 30.594 1.00 48.66 291 ARG A O 1
ATOM 2203 N N . LYS A 1 292 ? -57.885 -56.555 32.145 1.00 52.25 292 LYS A N 1
ATOM 2204 C CA . LYS A 1 292 ? -58.750 -57.516 31.433 1.00 52.25 292 LYS A CA 1
ATOM 2205 C C . LYS A 1 292 ? -59.425 -56.924 30.195 1.00 52.25 292 LYS A C 1
ATOM 2207 O O . LYS A 1 292 ? -59.721 -57.671 29.271 1.00 52.25 292 LYS A O 1
ATOM 2212 N N . HIS A 1 293 ? -59.614 -55.607 30.135 1.00 53.22 293 HIS A N 1
ATOM 2213 C CA . HIS A 1 293 ? -60.187 -54.943 28.962 1.00 53.22 293 HIS A CA 1
ATOM 2214 C C . HIS A 1 293 ? -59.173 -54.609 27.854 1.00 53.22 293 HIS A C 1
ATOM 2216 O O . HIS A 1 293 ? -59.593 -54.280 26.748 1.00 53.22 293 HIS A O 1
ATOM 2222 N N . PHE A 1 294 ? -57.862 -54.732 28.106 1.00 52.44 294 PHE A N 1
ATOM 2223 C CA . PHE A 1 294 ? -56.811 -54.380 27.135 1.00 52.44 294 PHE A CA 1
ATOM 2224 C C . PHE A 1 294 ? -55.882 -55.536 26.718 1.00 52.44 294 PHE A C 1
ATOM 2226 O O . PHE A 1 294 ? -54.951 -55.311 25.945 1.00 52.44 294 PHE A O 1
ATOM 2233 N N . VAL A 1 295 ? -56.133 -56.778 27.151 1.00 48.72 295 VAL A N 1
ATOM 2234 C CA . VAL A 1 295 ? -55.509 -57.960 26.531 1.00 48.72 295 VAL A CA 1
ATOM 2235 C C . VAL A 1 295 ? -56.443 -58.465 25.437 1.00 48.72 295 VAL A C 1
ATOM 2237 O O . VAL A 1 295 ? -57.380 -59.214 25.696 1.00 48.72 295 VAL A O 1
ATOM 2240 N N . ALA A 1 296 ? -56.194 -58.007 24.211 1.00 51.31 296 ALA A N 1
ATOM 2241 C CA . ALA A 1 296 ? -56.775 -58.602 23.019 1.00 51.31 296 ALA A CA 1
ATOM 2242 C C . ALA A 1 296 ? -56.368 -60.081 22.942 1.00 51.31 296 ALA A C 1
ATOM 2244 O O . ALA A 1 296 ? -55.186 -60.422 23.021 1.00 51.31 296 ALA A O 1
ATOM 2245 N N . GLU A 1 297 ? -57.365 -60.946 22.806 1.00 45.53 297 GLU A N 1
ATOM 2246 C CA . GLU A 1 297 ? -57.206 -62.369 22.529 1.00 45.53 297 GLU A CA 1
ATOM 2247 C C . GLU A 1 297 ? -56.412 -62.540 21.217 1.00 45.53 297 GLU A C 1
ATOM 2249 O O . GLU A 1 297 ? -56.779 -61.934 20.203 1.00 45.53 297 GLU A O 1
ATOM 2254 N N . PRO A 1 298 ? -55.309 -63.308 21.187 1.00 46.44 298 PRO A N 1
ATOM 2255 C CA . PRO A 1 298 ? -54.665 -63.647 19.930 1.00 46.44 298 PRO A CA 1
ATOM 2256 C C . PRO A 1 298 ? -55.587 -64.580 19.138 1.00 46.44 298 PRO A C 1
ATOM 2258 O O . PRO A 1 298 ? -55.985 -65.639 19.620 1.00 46.44 298 PRO A O 1
ATOM 2261 N N . VAL A 1 299 ? -55.911 -64.180 17.908 1.00 49.78 299 VAL A N 1
ATOM 2262 C CA . VAL A 1 299 ? -56.579 -65.032 16.920 1.00 49.78 299 VAL A CA 1
ATOM 2263 C C . VAL A 1 299 ? -55.687 -66.247 16.662 1.00 49.78 299 VAL A C 1
ATOM 2265 O O . VAL A 1 299 ? -54.600 -66.112 16.101 1.00 49.78 299 VAL A O 1
ATOM 2268 N N . ILE A 1 300 ? -56.136 -67.423 17.097 1.00 43.19 300 ILE A N 1
ATOM 2269 C CA . ILE A 1 300 ? -55.518 -68.706 16.760 1.00 43.19 300 ILE A CA 1
ATOM 2270 C C . ILE A 1 300 ? -56.101 -69.163 15.419 1.00 43.19 300 ILE A C 1
ATOM 2272 O O . ILE A 1 300 ? -57.311 -69.364 15.304 1.00 43.19 300 ILE A O 1
ATOM 2276 N N . SER A 1 301 ? -55.227 -69.338 14.427 1.00 39.00 301 SER A N 1
ATOM 2277 C CA . SER A 1 301 ? -55.385 -70.330 13.357 1.00 39.00 301 SER A CA 1
ATOM 2278 C C . SER A 1 301 ? -54.463 -71.502 13.646 1.00 39.00 301 SER A C 1
ATOM 2280 O O . SER A 1 301 ? -53.262 -71.206 13.857 1.00 39.00 301 SER A O 1
#

Foldseek 3Di:
DDDPDDDDDFDQCPDQFDWDDDPFKIKDWAKDKDFPDPPPPPVPDPGDIRIGTDPFMKIKGKFKDQADWAWDDDPFWIWTQGPVPRDTDIDTPPDDQKKKKKFQAPDDDCDDVVDFLKTKIKIKAADPDAADPPDDAYPSRITIMIMIMGMDATPPRDSNNSRCLLRVQQPPVDDDPVCCVVHDVRMGMDIDHDPDLLRDGPRNDRSVPRHSSSVSSVSSVSVCSVPPDDDDDPDDRDDDDPPPPPPDPPVVVVVVVVVVVVVVVVVVVVVVVVVVPPPPCVVVVVVVVVVVVPPDDDDDD

pLDDT: mean 76.37, std 17.31, range [27.22, 95.81]

Radius of gyration: 36.01 Å; chains: 1; bounding box: 81×89×82 Å

Sequence (301 aa):
MLPQEALSGTPWAQNPARFWNATDHWEYVFRDSAVLDPTSAEENVPLKAVSIYTDDIAIASGSCRTPTFWVSETDRLLVININSTGEAVYFPSSLLESILYLTTPVLTTPTAQCGPGCGNVKVLEQPAGPPVPGSTISSFGFFYYDCNITVSAPRYLSATNVAIAAQAIALSGERHPEIFTLGPETSEWGSYTYGMTFGEPQNNSVVEMASLLSRFAIGVVAAAAETNPKAIVPGHAPAQGVRIQLRSPVLFSLILVSIGLIQSCLFVIAVKFGSRLEVPVVAISQQDEIRKHFVAEPVIS